Protein AF-A0A1Q7IMG2-F1 (afdb_monomer)

Sequence (197 aa):
MSYRPFAGEWLGGFPGVLLSGLGAYAIQALSLSPVAAIALAAHALVCTGMLVVHHYADAPMDAAAVPPKRTTVVALGFRNAKRYAAGMAGVAVLLDLWLAVAFHHAFFFAAVLTFPTIWLHLRINPTNLESTTRNELRVIQLGIAAGLSTSVLLAPILWPLLPLAALGYFAHLVVVAPPAALARAWRRAPVAQSRNR

Radius of gyration: 19.15 Å; Cα contacts (8 Å, |Δi|>4): 224; chains: 1; bounding box: 45×27×64 Å

pLDDT: mean 88.66, std 13.3, range [43.41, 98.56]

Nearest PDB structures (foldseek):
  7t38-assembly1_A  TM=3.104E-01  e=2.532E+00  Rattus norvegicus
  8eks-assembly1_A  TM=3.317E-01  e=7.091E+00  Rattus norvegicus
  6bqg-assembly1_A  TM=2.385E-01  e=8.551E+00  Homo sapiens
  6oo3-assembly1_C  TM=2.559E-01  e=9.840E+00  Oryctolagus cuniculus

Foldseek 3Di:
DQADEPCCLPVPQQCVQLVVQQVVCCVVVVDGDPLSSLLSSLLSLLRSLLVLLVCLQCLVVQCVDVVRGPYNCVVLPLQVSLQSSLVSLVVSLVSLVCCCVPPNVLSVLLNVLSNVLSVLSNPQDSVDPVSSVVSSVSSVVSSVCSVQSSVCVVPVVSVVVVVVVVVVVVVVCVVPPDPPVVVVVVVPPDPPPPPDD

Mean predicted aligned error: 6.8 Å

Secondary structure (DSSP, 8-state):
-TTSTTHHIIIIIHHHHHHHHHHHHHHHHSS--HHHHHHHHHHHHHHHHHHHHHHHHHHHHHHHSSS----HHHHHHHHHHHHHHHHHHHHHHHHHHHHHHHT-TTHHHHHHHHHHHHHHHHH--TT-HHHHHHHHHHHHHHHHHHHHHHHHHH-GGGTTHHHHHHHHHHHHHHHHSPPHHHHHHHHTS--------

Structure (mmCIF, N/CA/C/O backbone):
data_AF-A0A1Q7IMG2-F1
#
_entry.id   AF-A0A1Q7IMG2-F1
#
loop_
_atom_site.group_PDB
_atom_site.id
_atom_site.type_symbol
_atom_site.label_atom_id
_atom_site.label_alt_id
_atom_site.label_comp_id
_atom_site.label_asym_id
_atom_site.label_entity_id
_atom_site.label_seq_id
_atom_site.pdbx_PDB_ins_code
_atom_site.Cartn_x
_atom_site.Cartn_y
_atom_site.Cartn_z
_atom_site.occupancy
_atom_site.B_iso_or_equiv
_atom_site.auth_seq_id
_atom_site.auth_comp_id
_atom_site.auth_asym_id
_atom_site.auth_atom_id
_atom_site.pdbx_PDB_model_num
ATOM 1 N N . MET A 1 1 ? 15.762 11.967 -4.006 1.00 50.00 1 MET A N 1
ATOM 2 C CA . MET A 1 1 ? 15.716 10.516 -3.694 1.00 50.00 1 MET A CA 1
ATOM 3 C C . MET A 1 1 ? 15.872 9.616 -4.924 1.00 50.00 1 MET A C 1
ATOM 5 O O . MET A 1 1 ? 16.294 8.485 -4.753 1.00 50.00 1 MET A O 1
ATOM 9 N N . SER A 1 2 ? 15.644 10.112 -6.147 1.00 54.75 2 SER A N 1
ATOM 10 C CA . SER A 1 2 ? 15.705 9.370 -7.426 1.00 54.75 2 SER A CA 1
ATOM 11 C C . SER A 1 2 ? 17.026 8.656 -7.767 1.00 54.75 2 SER A C 1
ATOM 13 O O . SER A 1 2 ? 17.078 7.914 -8.740 1.00 54.75 2 SER A O 1
ATOM 15 N N . TYR A 1 3 ? 18.089 8.855 -6.984 1.00 65.94 3 TYR A N 1
ATOM 16 C CA . TYR A 1 3 ? 19.397 8.220 -7.185 1.00 65.94 3 TYR A CA 1
ATOM 17 C C . TYR A 1 3 ? 19.716 7.109 -6.177 1.00 65.94 3 TYR A C 1
ATOM 19 O O . TYR A 1 3 ? 20.734 6.437 -6.325 1.00 65.94 3 TYR A O 1
ATOM 27 N N . ARG A 1 4 ? 18.889 6.925 -5.139 1.00 82.25 4 ARG A N 1
ATOM 28 C CA . ARG A 1 4 ? 19.093 5.896 -4.112 1.00 82.25 4 ARG A CA 1
ATOM 29 C C . ARG A 1 4 ? 17.920 4.914 -4.153 1.00 82.25 4 ARG A C 1
ATOM 31 O O . ARG A 1 4 ? 16.805 5.338 -3.845 1.00 82.25 4 ARG A O 1
ATOM 38 N N . PRO A 1 5 ? 18.147 3.637 -4.506 1.00 83.75 5 PRO A N 1
ATOM 39 C CA . PRO A 1 5 ? 17.075 2.649 -4.515 1.00 83.75 5 PRO A CA 1
ATOM 40 C C . PRO A 1 5 ? 16.522 2.480 -3.096 1.00 83.75 5 PRO A C 1
ATOM 42 O O . PRO A 1 5 ? 17.253 2.689 -2.125 1.00 83.75 5 PRO A O 1
ATOM 45 N N . PHE A 1 6 ? 15.242 2.126 -2.973 1.00 89.31 6 PHE A N 1
ATOM 46 C CA . PHE A 1 6 ? 14.513 1.910 -1.713 1.00 89.31 6 PHE A CA 1
ATOM 47 C C . PHE A 1 6 ? 14.255 3.158 -0.854 1.00 89.31 6 PHE A C 1
ATOM 49 O O . PHE A 1 6 ? 13.322 3.178 -0.055 1.00 89.31 6 PHE A O 1
ATOM 56 N N . ALA A 1 7 ? 15.068 4.210 -0.980 1.00 86.56 7 ALA A N 1
ATOM 57 C CA . ALA A 1 7 ? 14.964 5.390 -0.124 1.00 86.56 7 ALA A CA 1
ATOM 58 C C . ALA A 1 7 ? 13.638 6.138 -0.321 1.00 86.56 7 ALA A C 1
ATOM 60 O O . ALA A 1 7 ? 13.069 6.630 0.648 1.00 86.56 7 ALA A O 1
ATOM 61 N N . GLY A 1 8 ? 13.139 6.212 -1.559 1.00 83.69 8 GLY A N 1
ATOM 62 C CA . GLY A 1 8 ? 11.849 6.841 -1.852 1.00 83.69 8 GLY A CA 1
ATOM 63 C C . GLY A 1 8 ? 10.694 6.116 -1.166 1.00 83.69 8 GLY A C 1
ATOM 64 O O . GLY A 1 8 ? 9.846 6.751 -0.544 1.00 83.69 8 GLY A O 1
ATOM 65 N N . GLU A 1 9 ? 10.705 4.785 -1.216 1.00 89.81 9 GLU A N 1
ATOM 66 C CA . GLU A 1 9 ? 9.697 3.940 -0.588 1.00 89.81 9 GLU A CA 1
ATOM 67 C C . GLU A 1 9 ? 9.759 4.012 0.940 1.00 89.81 9 GLU A C 1
ATOM 69 O O . GLU A 1 9 ? 8.731 4.216 1.573 1.00 89.81 9 GLU A O 1
ATOM 74 N N . TRP A 1 10 ? 10.945 3.895 1.545 1.00 92.75 10 TRP A N 1
ATOM 75 C CA . TRP A 1 10 ? 11.068 3.746 3.003 1.00 92.75 10 TRP A CA 1
ATOM 76 C C . TRP A 1 10 ? 11.249 5.044 3.787 1.00 92.75 10 TRP A C 1
ATOM 78 O O . TRP A 1 10 ? 10.972 5.057 4.981 1.00 92.75 10 TRP A O 1
ATOM 88 N N . LEU A 1 11 ? 11.701 6.130 3.155 1.00 90.12 11 LEU A N 1
ATOM 89 C CA . LEU A 1 11 ? 11.820 7.444 3.806 1.00 90.12 11 LEU A CA 1
ATOM 90 C C . LEU A 1 11 ? 10.713 8.412 3.382 1.00 90.12 11 LEU A C 1
ATOM 92 O O . LEU A 1 11 ? 10.504 9.420 4.049 1.00 90.12 11 LEU A O 1
ATOM 96 N N . GLY A 1 12 ? 10.019 8.117 2.280 1.00 86.19 12 GLY A N 1
ATOM 97 C CA . GLY A 1 12 ? 8.907 8.914 1.768 1.00 86.19 12 GLY A CA 1
ATOM 98 C C . GLY A 1 12 ? 7.582 8.163 1.841 1.00 86.19 12 GLY A C 1
ATOM 99 O O . GLY A 1 12 ? 6.732 8.501 2.657 1.00 86.19 12 GLY A O 1
ATOM 100 N N . GLY A 1 13 ? 7.411 7.144 0.995 1.00 89.25 13 GLY A N 1
ATOM 101 C CA . GLY A 1 13 ? 6.131 6.455 0.786 1.00 89.25 13 GLY A CA 1
ATOM 102 C C . GLY A 1 13 ? 5.545 5.829 2.053 1.00 89.25 13 GLY A C 1
ATOM 103 O O . GLY A 1 13 ? 4.495 6.257 2.529 1.00 89.25 13 GLY A O 1
ATOM 104 N N . PHE A 1 14 ? 6.241 4.847 2.623 1.00 95.44 14 PHE A N 1
ATOM 105 C CA . PHE A 1 14 ? 5.813 4.122 3.816 1.00 95.44 14 PHE A CA 1
ATOM 106 C C . PHE A 1 14 ? 5.588 5.038 5.030 1.00 95.44 14 PHE A C 1
ATOM 108 O O . PHE A 1 14 ? 4.469 5.048 5.548 1.00 95.44 14 PHE A O 1
ATOM 115 N N . PRO A 1 15 ? 6.577 5.838 5.489 1.00 95.88 15 PRO A N 1
ATOM 116 C CA . PRO A 1 15 ? 6.374 6.700 6.648 1.00 95.88 15 PRO A CA 1
ATOM 117 C C . PRO A 1 15 ? 5.338 7.787 6.371 1.00 95.88 15 PRO A C 1
ATOM 119 O O . PRO A 1 15 ? 4.586 8.125 7.275 1.00 95.88 15 PRO A O 1
ATOM 122 N N . GLY A 1 16 ? 5.240 8.296 5.139 1.00 94.44 16 GLY A N 1
ATOM 123 C CA . GLY A 1 16 ? 4.215 9.264 4.759 1.00 94.44 16 GLY A CA 1
ATOM 124 C C . GLY A 1 16 ? 2.810 8.710 4.974 1.00 94.44 16 GLY A C 1
ATOM 125 O O . GLY A 1 16 ? 2.038 9.283 5.736 1.00 94.44 16 GLY A O 1
ATOM 126 N N . VAL A 1 17 ? 2.498 7.554 4.379 1.00 94.94 17 VAL A N 1
ATOM 127 C CA . VAL A 1 17 ? 1.175 6.921 4.523 1.00 94.94 17 VAL A CA 1
ATOM 128 C C . VAL A 1 17 ? 0.899 6.529 5.979 1.00 94.94 17 VAL A C 1
ATOM 130 O O . VAL A 1 17 ? -0.186 6.809 6.493 1.00 94.94 17 VAL A O 1
ATOM 133 N N . LEU A 1 18 ? 1.880 5.933 6.665 1.00 96.69 18 LEU A N 1
ATOM 134 C CA . LEU A 1 18 ? 1.744 5.520 8.064 1.00 96.69 18 LEU A CA 1
ATOM 135 C C . LEU A 1 18 ? 1.465 6.713 8.989 1.00 96.69 18 LEU A C 1
ATOM 137 O O . LEU A 1 18 ? 0.521 6.673 9.777 1.00 96.69 18 LEU A O 1
ATOM 141 N N . LEU A 1 19 ? 2.264 7.779 8.896 1.00 96.12 19 LEU A N 1
ATOM 142 C CA . LEU A 1 19 ? 2.131 8.955 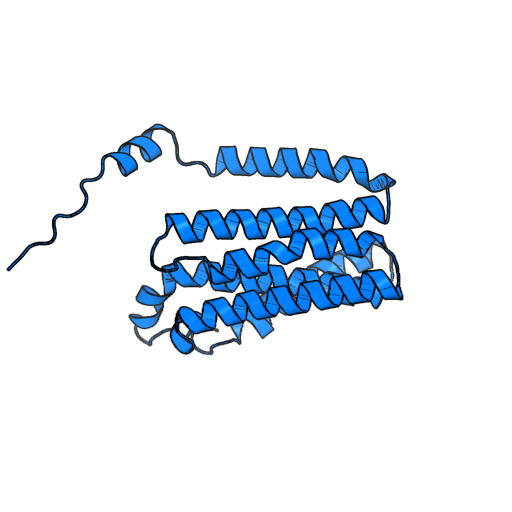9.757 1.00 96.12 19 LEU A CA 1
ATOM 143 C C . LEU A 1 19 ? 0.874 9.763 9.432 1.00 96.12 19 LEU A C 1
ATOM 145 O O . LEU A 1 19 ? 0.238 10.264 10.355 1.00 96.12 19 LEU A O 1
ATOM 149 N N . SER A 1 20 ? 0.467 9.853 8.160 1.00 96.12 20 SER A N 1
ATOM 150 C CA . SER A 1 20 ? -0.815 10.467 7.794 1.00 96.12 20 SER A CA 1
ATOM 151 C C . SER A 1 20 ? -1.995 9.719 8.418 1.00 96.12 20 SER A C 1
ATOM 153 O O . SER A 1 20 ? -2.878 10.349 8.999 1.00 96.12 20 SER A O 1
ATOM 155 N N . GLY A 1 21 ? -1.991 8.384 8.361 1.00 94.62 21 GLY A N 1
ATOM 156 C CA . GLY A 1 21 ? -3.019 7.567 9.004 1.00 94.62 21 GLY A CA 1
ATOM 157 C C . GLY A 1 21 ? -3.007 7.689 10.528 1.00 94.62 21 GLY A C 1
ATOM 158 O O . GLY A 1 21 ? -4.059 7.850 11.143 1.00 94.62 21 GLY A O 1
ATOM 159 N N . LEU A 1 22 ? -1.820 7.667 11.144 1.00 95.81 22 LEU A N 1
ATOM 160 C CA . LEU A 1 22 ? -1.672 7.797 12.594 1.00 95.81 22 LEU A CA 1
ATOM 161 C C . LEU A 1 22 ? -2.099 9.178 13.084 1.00 95.81 22 LEU A C 1
ATOM 163 O O . LEU A 1 22 ? -2.755 9.271 14.115 1.00 95.81 22 LEU A O 1
ATOM 167 N N . GLY A 1 23 ? -1.774 10.238 12.342 1.00 95.19 23 GLY A N 1
ATOM 168 C CA . GLY A 1 23 ? -2.225 11.594 12.640 1.00 95.19 23 GLY A CA 1
ATOM 169 C C . GLY A 1 23 ? -3.747 11.714 12.568 1.00 95.19 23 GLY A C 1
ATOM 170 O O . GLY A 1 23 ? -4.360 12.243 13.493 1.00 95.19 23 GLY A O 1
ATOM 171 N N . ALA A 1 24 ? -4.371 11.158 11.522 1.00 93.88 24 ALA A N 1
ATOM 172 C CA . ALA A 1 24 ? -5.828 11.121 11.404 1.00 93.88 24 ALA A CA 1
ATOM 173 C C . ALA A 1 24 ? -6.476 10.355 12.570 1.00 93.88 24 ALA A C 1
ATOM 175 O O . ALA A 1 24 ? -7.412 10.860 13.192 1.00 93.88 24 ALA A O 1
ATOM 176 N N . TYR A 1 25 ? -5.937 9.181 12.916 1.00 93.50 25 TYR A N 1
ATOM 177 C CA . TYR A 1 25 ? -6.392 8.400 14.065 1.00 93.50 25 TYR A CA 1
ATOM 178 C C . TYR A 1 25 ? -6.229 9.169 15.381 1.00 93.50 25 TYR A C 1
ATOM 180 O O . TYR A 1 25 ? -7.173 9.241 16.158 1.00 93.50 25 TYR A O 1
ATOM 188 N N . ALA A 1 26 ? -5.069 9.785 15.621 1.00 94.00 26 ALA A N 1
ATOM 189 C CA . ALA A 1 26 ? -4.778 10.506 16.858 1.00 94.00 26 ALA A CA 1
ATOM 190 C C . ALA A 1 26 ? -5.718 11.695 17.080 1.00 94.00 26 ALA A C 1
ATOM 192 O O . ALA A 1 26 ? -6.138 11.937 18.206 1.00 94.00 26 ALA A O 1
ATOM 193 N N . ILE A 1 27 ? -6.085 12.412 16.015 1.00 95.06 27 ILE A N 1
ATOM 194 C CA . ILE A 1 27 ? -7.047 13.520 16.095 1.00 95.06 27 ILE A CA 1
ATOM 195 C C . ILE A 1 27 ? -8.454 13.001 16.422 1.00 95.06 27 ILE A C 1
ATOM 197 O O . ILE A 1 27 ? -9.170 13.623 17.201 1.00 95.06 27 ILE A O 1
ATOM 201 N N . GLN A 1 28 ? -8.852 11.862 15.850 1.00 91.00 28 GLN A N 1
ATOM 202 C CA . GLN A 1 28 ? -10.190 11.293 16.044 1.00 91.00 28 GLN A CA 1
ATOM 203 C C . GLN A 1 28 ? -10.350 10.585 17.394 1.00 91.00 28 GLN A C 1
ATOM 205 O O . GLN A 1 28 ? -11.365 10.743 18.064 1.00 91.00 28 GLN A O 1
ATOM 210 N N . ALA A 1 29 ? -9.355 9.793 17.786 1.00 91.62 29 ALA A N 1
ATOM 211 C CA . ALA A 1 29 ? -9.375 8.964 18.986 1.00 91.62 29 ALA A CA 1
ATOM 212 C C . ALA A 1 29 ? -8.755 9.659 20.208 1.00 91.62 29 ALA A C 1
ATOM 214 O O . ALA A 1 29 ? -8.758 9.077 21.294 1.00 91.62 29 ALA A O 1
ATOM 215 N N . LEU A 1 30 ? -8.168 10.852 20.025 1.00 94.44 30 LEU A N 1
ATOM 216 C CA . LEU A 1 30 ? -7.413 11.606 21.038 1.00 94.44 30 LEU A CA 1
ATOM 217 C C . LEU A 1 30 ? -6.362 10.750 21.771 1.00 94.44 30 LEU A C 1
ATOM 219 O O . LEU A 1 30 ? -6.038 10.984 22.933 1.00 94.44 30 LEU A O 1
ATOM 223 N N . SER A 1 31 ? -5.850 9.720 21.094 1.00 93.44 31 SER A N 1
ATOM 224 C CA . SER A 1 31 ? -4.952 8.709 21.647 1.00 93.44 31 SER A CA 1
ATOM 225 C C . SER A 1 31 ? -4.161 8.014 20.539 1.00 93.44 31 SER A C 1
ATOM 227 O O . SER A 1 31 ? -4.489 8.102 19.356 1.00 93.44 31 SER A O 1
ATOM 229 N N . LEU A 1 32 ? -3.098 7.311 20.928 1.00 92.75 32 LEU A N 1
ATOM 230 C CA . LEU A 1 32 ? -2.345 6.428 20.044 1.00 92.75 32 LEU A CA 1
ATOM 231 C C . LEU A 1 32 ? -2.579 4.980 20.462 1.00 92.75 32 LEU A C 1
ATOM 233 O O . LEU A 1 32 ? -2.549 4.655 21.647 1.00 92.75 32 LEU A O 1
ATOM 237 N N . SER A 1 33 ? -2.779 4.110 19.476 1.00 94.56 33 SER A N 1
ATOM 238 C CA . SER A 1 33 ? -2.998 2.683 19.693 1.00 94.56 33 SER A CA 1
ATOM 239 C C . SER A 1 33 ? -1.961 1.865 18.924 1.00 94.56 33 SER A C 1
ATOM 241 O O . SER A 1 33 ? -1.823 2.058 17.712 1.00 94.56 33 SER A O 1
ATOM 243 N N . PRO A 1 34 ? -1.264 0.915 19.577 1.00 94.06 34 PRO A N 1
ATOM 244 C CA . PRO A 1 34 ? -0.384 -0.024 18.885 1.00 94.06 34 PRO A CA 1
ATOM 245 C C . PRO A 1 34 ? -1.116 -0.830 17.805 1.00 94.06 34 PRO A C 1
ATOM 247 O O . PRO A 1 34 ? -0.562 -1.076 16.739 1.00 94.06 34 PRO A O 1
ATOM 250 N N . VAL A 1 35 ? -2.384 -1.181 18.042 1.00 95.25 35 VAL A N 1
ATOM 251 C CA . VAL A 1 35 ? -3.225 -1.896 17.067 1.00 95.25 35 VAL A CA 1
ATOM 252 C C . VAL A 1 35 ? -3.451 -1.039 15.825 1.00 95.25 35 VAL A C 1
ATOM 254 O O . VAL A 1 35 ? -3.256 -1.512 14.707 1.00 95.25 35 VAL A O 1
ATOM 257 N N . ALA A 1 36 ? -3.798 0.237 16.018 1.00 94.00 36 ALA A N 1
ATOM 258 C CA . ALA A 1 36 ? -3.966 1.175 14.912 1.00 94.00 36 ALA A CA 1
ATOM 259 C C . ALA A 1 36 ? -2.652 1.372 14.143 1.00 94.00 36 ALA A C 1
ATOM 261 O O . ALA A 1 36 ? -2.659 1.365 12.917 1.00 94.00 36 ALA A O 1
ATOM 262 N N . ALA A 1 37 ? -1.517 1.476 14.843 1.00 96.81 37 ALA A N 1
ATOM 263 C CA . ALA A 1 37 ? -0.206 1.596 14.212 1.00 96.81 37 ALA A CA 1
ATOM 264 C C . ALA A 1 37 ? 0.135 0.387 13.329 1.00 96.81 37 ALA A C 1
ATOM 266 O O . ALA A 1 37 ? 0.611 0.566 12.211 1.00 96.81 37 ALA A O 1
ATOM 267 N N . ILE A 1 38 ? -0.146 -0.833 13.793 1.00 97.38 38 ILE A N 1
ATOM 268 C CA . ILE A 1 38 ? 0.124 -2.059 13.031 1.00 97.38 38 ILE A CA 1
ATOM 269 C C . ILE A 1 38 ? -0.822 -2.182 11.831 1.00 97.38 38 ILE A C 1
ATOM 271 O O . ILE A 1 38 ? -0.362 -2.477 10.730 1.00 97.38 38 ILE A O 1
ATOM 275 N N . ALA A 1 39 ? -2.113 -1.887 12.006 1.00 96.38 39 ALA A N 1
ATOM 276 C CA . ALA A 1 39 ? -3.084 -1.896 10.909 1.00 96.38 39 ALA A CA 1
ATOM 277 C C . ALA A 1 39 ? -2.722 -0.867 9.822 1.00 96.38 39 ALA A C 1
ATOM 279 O O . ALA A 1 39 ? -2.754 -1.155 8.625 1.00 96.38 39 ALA A O 1
ATOM 280 N N . LEU A 1 40 ? -2.306 0.333 10.232 1.00 96.75 40 LEU A N 1
ATOM 281 C CA . LEU A 1 40 ? -1.847 1.373 9.314 1.00 96.75 40 LEU A CA 1
ATOM 282 C C . LEU A 1 40 ? -0.510 1.023 8.660 1.00 96.75 40 LEU A C 1
ATOM 284 O O . LEU A 1 40 ? -0.305 1.370 7.500 1.00 96.75 40 LEU A O 1
ATOM 288 N N . ALA A 1 41 ? 0.381 0.308 9.350 1.00 97.94 41 ALA A N 1
ATOM 289 C CA . ALA A 1 41 ? 1.611 -0.205 8.754 1.00 97.94 41 ALA A CA 1
ATOM 290 C C . ALA A 1 41 ? 1.309 -1.256 7.675 1.00 97.94 41 ALA A C 1
ATOM 292 O O . ALA A 1 41 ? 1.894 -1.194 6.593 1.00 97.94 41 ALA A O 1
ATOM 293 N N . ALA A 1 42 ? 0.360 -2.167 7.919 1.00 97.62 42 ALA A N 1
ATOM 294 C CA . ALA A 1 42 ? -0.111 -3.119 6.912 1.00 97.62 42 ALA A CA 1
ATOM 295 C C . ALA A 1 42 ? -0.663 -2.388 5.676 1.00 97.62 42 ALA A C 1
ATOM 297 O O . ALA A 1 42 ? -0.238 -2.656 4.551 1.00 97.62 42 ALA A O 1
ATOM 298 N N . HIS A 1 43 ? -1.514 -1.378 5.878 1.00 96.56 43 HIS A N 1
ATOM 299 C CA . HIS A 1 43 ? -2.030 -0.554 4.784 1.00 96.56 43 HIS A CA 1
ATOM 300 C C . HIS A 1 43 ? -0.918 0.211 4.038 1.00 96.56 43 HIS A C 1
ATOM 302 O O . HIS A 1 43 ? -0.870 0.214 2.806 1.00 96.56 43 HIS A O 1
ATOM 308 N N . ALA A 1 44 ? 0.030 0.805 4.766 1.00 97.00 44 ALA A N 1
ATOM 309 C CA . ALA A 1 44 ? 1.160 1.530 4.192 1.00 97.00 44 ALA A CA 1
ATOM 310 C C . ALA A 1 44 ? 2.072 0.627 3.348 1.00 97.00 44 ALA A C 1
ATOM 312 O O . ALA A 1 44 ? 2.580 1.081 2.321 1.00 97.00 44 ALA A O 1
ATOM 313 N N . LEU A 1 45 ? 2.251 -0.647 3.715 1.00 97.75 45 LEU A N 1
ATOM 314 C CA . LEU A 1 45 ? 2.984 -1.625 2.902 1.00 97.75 45 LEU A CA 1
ATOM 315 C C . LEU A 1 45 ? 2.302 -1.873 1.551 1.00 97.75 45 LEU A C 1
ATOM 317 O O . LEU A 1 45 ? 2.985 -1.894 0.526 1.00 97.75 45 LEU A O 1
ATOM 321 N N . VAL A 1 46 ? 0.972 -2.005 1.525 1.00 96.25 46 VAL A N 1
ATOM 322 C CA . VAL A 1 46 ? 0.207 -2.176 0.275 1.00 96.25 46 VAL A CA 1
ATOM 323 C C . VAL A 1 46 ? 0.335 -0.932 -0.606 1.00 96.25 46 VAL A C 1
ATOM 325 O O . VAL A 1 46 ? 0.672 -1.039 -1.786 1.00 96.25 46 VAL A O 1
ATOM 328 N N . CYS A 1 47 ? 0.157 0.260 -0.028 1.00 94.88 47 CYS A N 1
ATOM 329 C CA . CYS A 1 47 ? 0.315 1.529 -0.742 1.00 94.88 47 CYS A CA 1
ATOM 330 C C . CYS A 1 47 ? 1.740 1.712 -1.284 1.00 94.88 47 CYS A C 1
ATOM 332 O O . CYS A 1 47 ? 1.931 2.140 -2.421 1.00 94.88 47 CYS A O 1
ATOM 334 N N . THR A 1 48 ? 2.753 1.324 -0.511 1.00 94.94 48 THR A N 1
ATOM 335 C CA . THR A 1 48 ? 4.157 1.406 -0.931 1.00 94.94 48 THR A CA 1
ATOM 336 C C . THR A 1 48 ? 4.474 0.394 -2.036 1.00 94.94 48 THR A C 1
ATOM 338 O O . THR A 1 48 ? 5.151 0.732 -3.005 1.00 94.94 48 THR A O 1
ATOM 341 N N . GLY A 1 49 ? 3.936 -0.829 -1.965 1.00 93.62 49 GLY A N 1
ATOM 342 C CA . GLY A 1 49 ? 4.021 -1.801 -3.061 1.00 93.62 49 GLY A CA 1
ATOM 343 C C . GLY A 1 49 ? 3.369 -1.306 -4.347 1.00 93.62 49 GLY A C 1
ATOM 344 O O . GLY A 1 49 ? 3.885 -1.550 -5.437 1.00 93.62 49 GLY A O 1
ATOM 345 N N . MET A 1 50 ? 2.288 -0.540 -4.229 1.00 93.25 50 MET A N 1
ATOM 346 C CA . MET A 1 50 ? 1.629 0.111 -5.354 1.00 93.25 50 MET A CA 1
ATOM 347 C C . MET A 1 50 ? 2.489 1.241 -5.965 1.00 93.25 50 MET A C 1
ATOM 349 O O . MET A 1 50 ? 2.584 1.327 -7.190 1.00 93.25 50 MET A O 1
ATOM 353 N N . LEU A 1 51 ? 3.227 2.026 -5.166 1.00 91.06 51 LEU A N 1
ATOM 354 C CA . LEU A 1 51 ? 4.197 3.010 -5.691 1.00 91.06 51 LEU A CA 1
ATOM 355 C C . LEU A 1 51 ? 5.291 2.357 -6.553 1.00 91.06 51 LEU A C 1
ATOM 357 O O . LEU A 1 51 ? 5.691 2.904 -7.579 1.00 91.06 51 LEU A O 1
ATOM 361 N N . VAL A 1 52 ? 5.742 1.151 -6.195 1.00 92.25 52 VAL A N 1
ATOM 362 C CA . VAL A 1 52 ? 6.711 0.402 -7.015 1.00 92.25 52 VAL A CA 1
ATOM 363 C C . VAL A 1 52 ? 6.135 0.068 -8.397 1.00 92.25 52 VAL A C 1
ATOM 365 O O . VAL A 1 52 ? 6.878 0.060 -9.378 1.00 92.25 52 VAL A O 1
ATOM 368 N N . VAL A 1 53 ? 4.825 -0.187 -8.493 1.00 91.12 53 VAL A N 1
ATOM 369 C CA . VAL A 1 53 ? 4.144 -0.472 -9.768 1.00 91.12 53 VAL A CA 1
ATOM 370 C C . VAL A 1 53 ? 4.119 0.755 -10.678 1.00 91.12 53 VAL A C 1
ATOM 372 O O . VAL A 1 53 ? 4.385 0.607 -11.870 1.00 91.12 53 VAL A O 1
ATOM 375 N N . HIS A 1 54 ? 3.895 1.953 -10.128 1.00 87.12 54 HIS A N 1
ATOM 376 C CA . HIS A 1 54 ? 3.966 3.207 -10.894 1.00 87.12 54 HIS A CA 1
ATOM 377 C C . HIS A 1 54 ? 5.324 3.368 -11.587 1.00 87.12 54 HIS A C 1
ATOM 379 O O . HIS A 1 54 ? 5.404 3.730 -12.759 1.00 87.12 54 HIS A O 1
ATOM 385 N N . HIS A 1 55 ? 6.402 3.004 -10.893 1.00 90.62 55 HIS A N 1
ATOM 386 C CA . HIS A 1 55 ? 7.757 3.104 -11.427 1.00 90.62 55 HIS A CA 1
ATOM 387 C C . HIS A 1 55 ? 8.083 2.080 -12.528 1.00 90.62 55 HIS A C 1
ATOM 389 O O . HIS A 1 55 ? 9.160 2.152 -13.118 1.00 90.62 55 HIS A O 1
ATOM 395 N N . TYR A 1 56 ? 7.199 1.122 -12.844 1.00 92.69 56 TYR A N 1
ATOM 396 C CA . TYR A 1 56 ? 7.439 0.179 -13.944 1.00 92.69 56 TYR A CA 1
ATOM 397 C C . TYR A 1 56 ? 7.454 0.862 -15.310 1.00 92.69 56 TYR A C 1
ATOM 399 O O . TYR A 1 56 ? 8.342 0.572 -16.111 1.00 92.69 56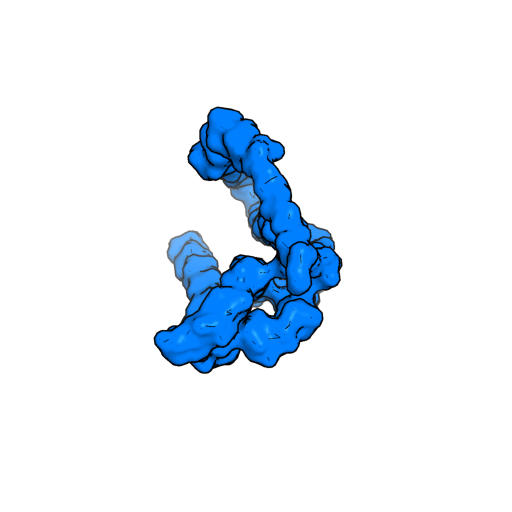 TYR A O 1
ATOM 407 N N . ALA A 1 57 ? 6.501 1.764 -15.559 1.00 88.62 57 ALA A N 1
ATOM 408 C CA . ALA A 1 57 ? 6.400 2.484 -16.827 1.00 88.62 57 ALA A CA 1
ATOM 409 C C . ALA A 1 57 ? 7.574 3.456 -17.029 1.00 88.62 57 ALA A C 1
ATOM 411 O O . ALA A 1 57 ? 8.061 3.616 -18.148 1.00 88.62 57 ALA A O 1
ATOM 412 N N . ASP A 1 58 ? 8.065 4.040 -15.936 1.00 89.62 58 ASP A N 1
ATOM 413 C CA . ASP A 1 58 ? 9.129 5.045 -15.963 1.00 89.62 58 ASP A CA 1
ATOM 414 C C . ASP A 1 58 ? 10.537 4.441 -16.008 1.00 89.62 58 ASP A C 1
ATOM 416 O O . ASP A 1 58 ? 11.483 5.118 -16.408 1.00 89.62 58 ASP A O 1
ATOM 420 N N . ALA A 1 59 ? 10.697 3.160 -15.654 1.00 92.00 59 ALA A N 1
ATOM 421 C CA . ALA A 1 59 ? 12.006 2.525 -15.505 1.00 92.00 59 ALA A CA 1
ATOM 422 C C . ALA A 1 59 ? 12.950 2.681 -16.721 1.00 92.00 59 ALA A C 1
ATOM 424 O O . ALA A 1 59 ? 14.131 2.959 -16.499 1.00 92.00 59 ALA A O 1
ATOM 425 N N . PRO A 1 60 ? 12.502 2.555 -17.991 1.00 90.94 60 PRO A N 1
ATOM 426 C CA . PRO A 1 60 ? 13.380 2.784 -19.141 1.00 90.94 60 PRO A CA 1
ATOM 427 C C . PRO A 1 60 ? 13.866 4.237 -19.242 1.00 90.94 60 PRO A C 1
ATOM 429 O O . PRO A 1 60 ? 15.034 4.474 -19.543 1.00 90.94 60 PRO A O 1
ATOM 432 N N . MET A 1 61 ? 12.988 5.207 -18.964 1.00 89.81 61 MET A N 1
ATOM 433 C CA . MET A 1 61 ? 13.325 6.635 -18.996 1.00 89.81 61 MET A CA 1
ATOM 434 C C . MET A 1 61 ? 14.244 7.012 -17.832 1.00 89.81 61 MET A C 1
ATOM 436 O O . MET A 1 61 ? 15.203 7.758 -18.013 1.00 89.81 61 MET A O 1
ATOM 440 N N . ASP A 1 62 ? 13.990 6.457 -16.648 1.00 91.25 62 ASP A N 1
ATOM 441 C CA . ASP A 1 62 ? 14.816 6.660 -15.461 1.00 91.25 62 ASP A CA 1
ATOM 442 C C . ASP A 1 62 ? 16.235 6.108 -15.648 1.00 91.25 62 ASP A C 1
ATOM 444 O O . ASP A 1 62 ? 17.210 6.768 -15.276 1.00 91.25 62 ASP A O 1
ATOM 448 N N . ALA A 1 63 ? 16.365 4.938 -16.283 1.00 91.00 63 ALA A N 1
ATOM 449 C CA . ALA A 1 63 ? 17.657 4.344 -16.617 1.00 91.00 63 ALA A CA 1
ATOM 450 C C . ALA A 1 63 ? 18.430 5.142 -17.684 1.00 91.00 63 ALA A C 1
ATOM 452 O O . ALA A 1 63 ? 19.659 5.163 -17.649 1.00 91.00 63 ALA A O 1
ATOM 453 N N . ALA A 1 64 ? 17.724 5.800 -18.610 1.00 92.62 64 ALA A N 1
ATOM 454 C CA . ALA A 1 64 ? 18.313 6.604 -19.683 1.00 92.62 64 ALA A CA 1
ATOM 455 C C . ALA A 1 64 ? 18.609 8.067 -19.289 1.00 92.62 64 ALA A C 1
ATOM 457 O O . ALA A 1 64 ? 19.222 8.797 -20.069 1.00 92.62 64 ALA A O 1
ATOM 458 N N . ALA A 1 65 ? 18.174 8.519 -18.108 1.00 90.94 65 ALA A N 1
ATOM 459 C CA . ALA A 1 65 ? 18.405 9.883 -17.637 1.00 90.94 65 ALA A CA 1
ATOM 460 C C . ALA A 1 65 ? 19.904 10.185 -17.420 1.00 90.94 65 ALA A C 1
ATOM 462 O O . ALA A 1 65 ? 20.705 9.280 -17.184 1.00 90.94 65 ALA A O 1
ATOM 463 N N . VAL A 1 66 ? 20.290 11.469 -17.451 1.00 89.50 66 VAL A N 1
ATOM 464 C CA . VAL A 1 66 ? 21.668 11.915 -17.173 1.00 89.50 66 VAL A CA 1
ATOM 465 C C . VAL A 1 66 ? 21.670 12.954 -16.036 1.00 89.50 66 VAL A C 1
ATOM 467 O O . VAL A 1 66 ? 21.183 14.065 -16.245 1.00 89.50 66 VAL A O 1
ATOM 470 N N . PRO A 1 67 ? 22.217 12.627 -14.845 1.00 86.62 67 PRO A N 1
ATOM 471 C CA . PRO A 1 67 ? 22.709 11.301 -14.462 1.00 86.62 67 PRO A CA 1
ATOM 472 C C . PRO A 1 67 ? 21.570 10.257 -14.327 1.00 86.62 67 PRO A C 1
ATOM 474 O O . PRO A 1 67 ? 20.423 10.642 -14.085 1.00 86.62 67 PRO A O 1
ATOM 477 N N . PRO A 1 68 ? 21.858 8.941 -14.450 1.00 86.06 68 PRO A N 1
ATOM 478 C CA . PRO A 1 68 ? 20.829 7.897 -14.383 1.00 86.06 68 PRO A CA 1
ATOM 479 C C . PRO A 1 68 ? 20.131 7.834 -13.028 1.00 86.06 68 PRO A C 1
ATOM 481 O O . PRO A 1 68 ? 20.784 7.756 -11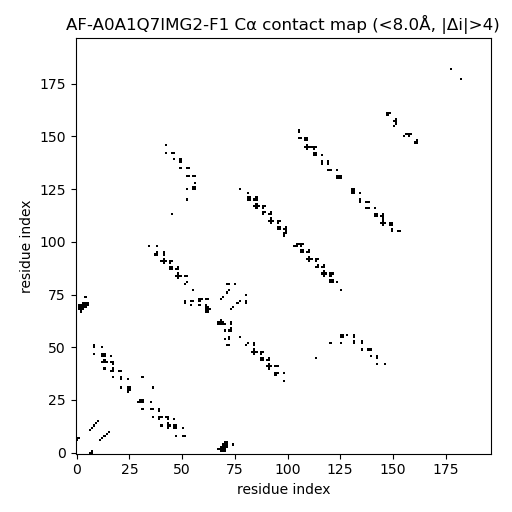.981 1.00 86.06 68 PRO A O 1
ATOM 484 N N . LYS A 1 69 ? 18.796 7.796 -13.035 1.00 87.75 69 LYS A N 1
ATOM 485 C CA . LYS A 1 69 ? 17.991 7.636 -11.822 1.00 87.75 69 LYS A CA 1
ATOM 486 C C . LYS A 1 69 ? 17.961 6.159 -11.430 1.00 87.75 69 LYS A C 1
ATOM 488 O O . LYS A 1 69 ? 17.356 5.325 -12.099 1.00 87.75 69 LYS A O 1
ATOM 493 N N . ARG A 1 70 ? 18.608 5.812 -10.317 1.00 87.88 70 ARG A N 1
ATOM 494 C CA . ARG A 1 70 ? 18.600 4.450 -9.757 1.00 87.88 70 ARG A CA 1
ATOM 495 C C . ARG A 1 70 ? 17.391 4.237 -8.849 1.00 87.88 70 ARG A C 1
ATOM 497 O O . ARG A 1 70 ? 17.536 4.102 -7.634 1.00 87.88 70 ARG A O 1
ATOM 504 N N . THR A 1 71 ? 16.201 4.217 -9.440 1.00 90.81 71 THR A N 1
ATOM 505 C CA . THR A 1 71 ? 14.981 3.807 -8.732 1.00 90.81 71 THR A CA 1
ATOM 506 C C . THR A 1 71 ? 15.033 2.321 -8.377 1.00 90.81 71 THR A C 1
ATOM 508 O O . THR A 1 71 ? 15.832 1.557 -8.925 1.00 90.81 71 THR A O 1
ATOM 511 N N . THR A 1 72 ? 14.175 1.882 -7.456 1.00 91.88 72 THR A N 1
ATOM 512 C CA . THR A 1 72 ? 14.100 0.476 -7.026 1.00 91.88 72 THR A CA 1
ATOM 513 C C . THR A 1 72 ? 13.871 -0.479 -8.193 1.00 91.88 72 THR A C 1
ATOM 515 O O . THR A 1 72 ? 14.491 -1.538 -8.254 1.00 91.88 72 THR A O 1
ATOM 518 N N . VAL A 1 73 ? 13.036 -0.089 -9.160 1.00 93.12 73 VAL A N 1
ATOM 519 C CA . VAL A 1 73 ? 12.752 -0.900 -10.352 1.00 93.12 73 VAL A CA 1
ATOM 520 C C . VAL A 1 73 ? 13.983 -1.017 -11.249 1.00 93.12 73 VAL A C 1
ATOM 522 O O . VAL A 1 73 ? 14.298 -2.121 -11.692 1.00 93.12 73 VAL A O 1
ATOM 525 N N . VAL A 1 74 ? 14.709 0.084 -11.468 1.00 92.75 74 VAL A N 1
ATOM 526 C CA . VAL A 1 74 ? 15.959 0.091 -12.247 1.00 92.75 74 VAL A CA 1
ATOM 527 C C . VAL A 1 74 ? 17.043 -0.738 -11.552 1.00 92.75 74 VAL A C 1
ATOM 529 O O . VAL A 1 74 ? 17.746 -1.503 -12.205 1.00 92.75 74 VAL A O 1
ATOM 532 N N . ALA A 1 75 ? 17.160 -0.635 -10.226 1.00 93.06 75 ALA A N 1
ATOM 533 C CA . ALA A 1 75 ? 18.175 -1.347 -9.453 1.00 93.06 75 ALA A CA 1
ATOM 534 C C . ALA A 1 75 ? 17.912 -2.859 -9.339 1.00 93.06 75 ALA A C 1
ATOM 536 O O . ALA A 1 75 ? 18.847 -3.652 -9.414 1.00 93.06 75 ALA A O 1
ATOM 537 N N . LEU A 1 76 ? 16.654 -3.270 -9.147 1.00 94.12 76 LEU A N 1
ATOM 538 C CA . LEU A 1 76 ? 16.279 -4.679 -8.977 1.00 94.12 76 LEU A CA 1
ATOM 539 C C . LEU A 1 76 ? 15.988 -5.401 -10.298 1.00 94.12 76 LEU A C 1
ATOM 541 O O . LEU A 1 76 ? 16.044 -6.635 -10.359 1.00 94.12 76 LEU A O 1
ATOM 545 N N . GLY A 1 77 ? 15.612 -4.649 -11.330 1.00 94.88 77 GLY A N 1
ATOM 546 C CA . GLY A 1 77 ? 14.973 -5.171 -12.526 1.00 94.88 77 GLY A CA 1
ATOM 547 C C . GLY A 1 77 ? 13.533 -5.626 -12.267 1.00 94.88 77 GLY A C 1
ATOM 548 O O . GLY A 1 77 ? 13.120 -5.944 -11.148 1.00 94.88 77 GLY A O 1
ATOM 549 N N . PHE A 1 78 ? 12.750 -5.716 -13.340 1.00 95.44 78 PHE A N 1
ATOM 550 C CA . PHE A 1 78 ? 11.314 -5.996 -13.279 1.00 95.44 78 PHE A CA 1
ATOM 551 C C . PHE A 1 78 ? 10.934 -7.252 -12.485 1.00 95.44 78 PHE A C 1
ATOM 553 O O . PHE A 1 78 ? 9.996 -7.227 -11.689 1.00 95.44 78 PHE A O 1
ATOM 560 N N . ARG A 1 79 ? 11.659 -8.363 -12.671 1.00 95.50 79 ARG A N 1
ATOM 561 C CA . ARG A 1 79 ? 11.338 -9.635 -12.002 1.00 95.50 79 ARG A CA 1
ATOM 562 C C . ARG A 1 79 ? 11.413 -9.512 -10.480 1.00 95.50 79 ARG A C 1
ATOM 564 O O . ARG A 1 79 ? 10.517 -9.995 -9.787 1.00 95.50 79 ARG A O 1
ATOM 571 N N . ASN A 1 80 ? 12.469 -8.887 -9.969 1.00 96.50 80 ASN A N 1
ATOM 572 C CA . ASN A 1 80 ? 12.675 -8.748 -8.532 1.00 96.50 80 ASN A CA 1
ATOM 573 C C . ASN A 1 80 ? 11.850 -7.596 -7.960 1.00 96.50 80 ASN A C 1
ATOM 575 O O . ASN A 1 80 ? 11.320 -7.747 -6.868 1.00 96.50 80 ASN A O 1
ATOM 579 N N . ALA A 1 81 ? 11.632 -6.512 -8.710 1.00 95.62 81 ALA A N 1
ATOM 580 C CA . ALA A 1 81 ? 10.744 -5.428 -8.294 1.00 95.62 81 ALA A CA 1
ATOM 581 C C . ALA A 1 81 ? 9.292 -5.905 -8.090 1.00 95.62 81 ALA A C 1
ATOM 583 O O . ALA A 1 81 ? 8.637 -5.513 -7.127 1.00 95.62 81 ALA A O 1
ATOM 584 N N . LYS A 1 82 ? 8.800 -6.819 -8.939 1.00 97.00 82 LYS A N 1
ATOM 585 C CA . LYS A 1 82 ? 7.492 -7.474 -8.752 1.00 97.00 82 LYS A CA 1
ATOM 586 C C . LYS A 1 82 ? 7.432 -8.327 -7.491 1.00 97.00 82 LYS A C 1
ATOM 588 O O . LYS A 1 82 ? 6.454 -8.271 -6.754 1.00 97.00 82 LYS A O 1
ATOM 593 N N . ARG A 1 83 ? 8.478 -9.119 -7.237 1.00 97.75 83 ARG A N 1
ATOM 594 C CA . ARG A 1 83 ? 8.588 -9.932 -6.015 1.00 97.75 83 ARG A CA 1
ATOM 595 C C . ARG A 1 83 ? 8.694 -9.066 -4.767 1.00 97.75 83 ARG A C 1
ATOM 597 O O . ARG A 1 83 ? 8.127 -9.424 -3.749 1.00 97.75 83 ARG A O 1
ATOM 604 N N . TYR A 1 84 ? 9.384 -7.937 -4.862 1.00 97.12 84 TYR A N 1
ATOM 605 C CA . TYR A 1 84 ? 9.523 -6.966 -3.788 1.00 97.12 84 TYR A CA 1
ATOM 606 C C . TYR A 1 84 ? 8.172 -6.331 -3.426 1.00 97.12 84 TYR A C 1
ATOM 608 O O . TYR A 1 84 ? 7.776 -6.371 -2.264 1.00 97.12 84 TYR A O 1
ATOM 616 N N . ALA A 1 85 ? 7.411 -5.860 -4.422 1.00 96.88 85 ALA A N 1
ATOM 617 C CA . ALA A 1 85 ? 6.052 -5.359 -4.209 1.00 96.88 85 ALA A CA 1
ATOM 618 C C . ALA A 1 85 ? 5.115 -6.440 -3.637 1.00 96.88 85 ALA A C 1
ATOM 620 O O . ALA A 1 85 ? 4.420 -6.208 -2.650 1.00 96.88 85 ALA A O 1
ATOM 621 N N . ALA A 1 86 ? 5.165 -7.656 -4.192 1.00 97.88 86 ALA A N 1
ATOM 622 C CA . ALA A 1 86 ? 4.412 -8.800 -3.681 1.00 97.88 86 ALA A CA 1
ATOM 623 C C . ALA A 1 86 ? 4.824 -9.196 -2.250 1.00 97.88 86 ALA A C 1
ATOM 625 O O . ALA A 1 86 ? 3.981 -9.625 -1.471 1.00 97.88 86 ALA A O 1
ATOM 626 N N . GLY A 1 87 ? 6.101 -9.040 -1.896 1.00 98.06 87 GLY A N 1
ATO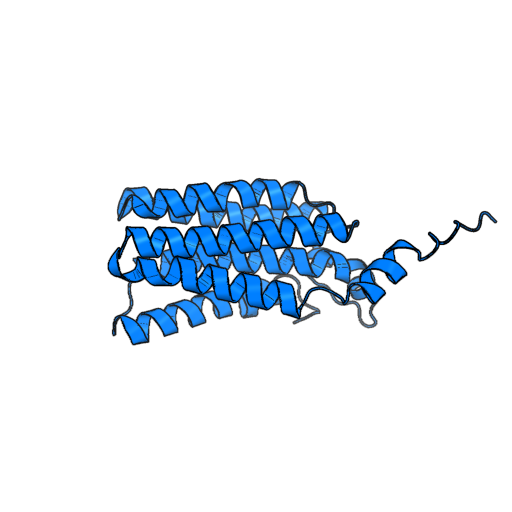M 627 C CA . GLY A 1 87 ? 6.623 -9.291 -0.556 1.00 98.06 87 GLY A CA 1
ATOM 628 C C . GLY A 1 87 ? 6.056 -8.315 0.469 1.00 98.06 87 GLY A C 1
ATOM 629 O O . GLY A 1 87 ? 5.608 -8.753 1.522 1.00 98.06 87 GLY A O 1
ATOM 630 N N . MET A 1 88 ? 5.985 -7.020 0.142 1.00 98.12 88 MET A N 1
ATOM 631 C CA . MET A 1 88 ? 5.328 -6.026 1.003 1.00 98.12 88 MET A CA 1
ATOM 632 C C . MET A 1 88 ? 3.841 -6.340 1.200 1.00 98.12 88 MET A C 1
ATOM 634 O O . MET A 1 88 ? 3.369 -6.340 2.334 1.00 98.12 88 MET A O 1
ATOM 638 N N . ALA A 1 89 ? 3.124 -6.696 0.128 1.00 98.00 89 ALA A N 1
ATOM 639 C CA . ALA A 1 89 ? 1.740 -7.162 0.229 1.00 98.00 89 ALA A CA 1
ATOM 640 C C . ALA A 1 89 ? 1.613 -8.440 1.082 1.00 98.00 89 ALA A C 1
ATOM 642 O O . ALA A 1 89 ? 0.691 -8.565 1.880 1.00 98.00 89 ALA A O 1
ATOM 643 N N . GLY A 1 90 ? 2.565 -9.370 0.969 1.00 98.50 90 GLY A N 1
ATOM 644 C CA . GLY A 1 90 ? 2.630 -10.570 1.803 1.00 98.50 90 GLY A CA 1
ATOM 645 C C . GLY A 1 90 ? 2.802 -10.251 3.286 1.00 98.50 90 GLY A C 1
ATOM 646 O O . GLY A 1 9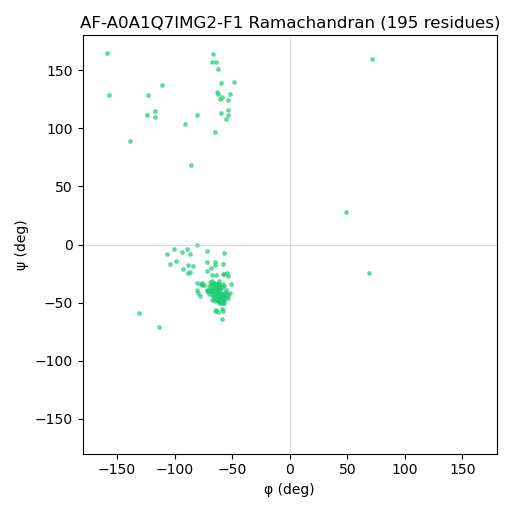0 ? 2.075 -10.792 4.113 1.00 98.50 90 GLY A O 1
ATOM 647 N N . VAL A 1 91 ? 3.710 -9.333 3.627 1.00 98.50 91 VAL A N 1
ATOM 648 C CA . VAL A 1 91 ? 3.888 -8.872 5.012 1.00 98.50 91 VAL A CA 1
ATOM 649 C C . VAL A 1 91 ? 2.619 -8.185 5.520 1.00 98.50 91 VAL A C 1
ATOM 651 O O . VAL A 1 91 ? 2.211 -8.460 6.642 1.00 98.50 91 VAL A O 1
ATOM 654 N N . ALA A 1 92 ? 1.950 -7.368 4.699 1.00 98.31 92 ALA A N 1
ATOM 655 C CA . ALA A 1 92 ? 0.674 -6.753 5.067 1.00 98.31 92 ALA A CA 1
ATOM 656 C C . ALA A 1 92 ? -0.394 -7.802 5.423 1.00 98.31 92 ALA A C 1
ATOM 658 O O . ALA A 1 92 ? -0.994 -7.716 6.488 1.00 98.31 92 ALA A O 1
ATOM 659 N N . VAL A 1 93 ? -0.553 -8.848 4.601 1.00 98.56 93 VAL A N 1
ATOM 660 C CA . VAL A 1 93 ? -1.473 -9.963 4.894 1.00 98.56 93 VAL A CA 1
ATOM 661 C C . VAL A 1 93 ? -1.123 -10.648 6.212 1.00 98.56 93 VAL A C 1
ATOM 663 O O . VAL A 1 93 ? -2.017 -10.965 6.990 1.00 98.56 93 VAL A O 1
ATOM 666 N N . LEU A 1 94 ? 0.162 -10.883 6.488 1.00 98.56 94 LEU A N 1
ATOM 667 C CA . LEU A 1 94 ? 0.584 -11.505 7.745 1.00 98.56 94 LEU A CA 1
ATOM 668 C C . LEU A 1 94 ? 0.269 -10.623 8.960 1.00 98.56 94 LEU A C 1
ATOM 670 O O . LEU A 1 94 ? -0.153 -11.149 9.987 1.00 98.56 94 LEU A O 1
ATOM 674 N N . LEU A 1 95 ? 0.437 -9.304 8.841 1.00 98.31 95 LEU A N 1
ATOM 675 C CA . LEU A 1 95 ? 0.059 -8.356 9.890 1.00 98.31 95 LEU A CA 1
ATOM 676 C C . LEU A 1 95 ? -1.458 -8.340 10.111 1.00 98.31 95 LEU A C 1
ATOM 678 O O . LEU A 1 95 ? -1.895 -8.422 11.256 1.00 98.31 95 LEU A O 1
ATOM 682 N N . ASP A 1 96 ? -2.255 -8.312 9.040 1.00 98.00 96 ASP A N 1
ATOM 683 C CA . ASP A 1 96 ? -3.720 -8.362 9.123 1.00 98.00 96 ASP A CA 1
ATOM 684 C C . ASP A 1 96 ? -4.205 -9.675 9.761 1.00 98.00 96 ASP A C 1
ATOM 686 O O . ASP A 1 96 ? -5.071 -9.666 10.634 1.00 98.00 96 ASP A O 1
ATOM 690 N N . LEU A 1 97 ? -3.615 -10.817 9.388 1.00 98.25 97 LEU A N 1
ATOM 691 C CA . LEU A 1 97 ? -3.929 -12.115 9.996 1.00 98.25 97 LEU A CA 1
ATOM 692 C C . LEU A 1 97 ? -3.534 -12.170 11.472 1.00 98.25 97 LEU A C 1
ATOM 694 O O . LEU A 1 97 ? -4.291 -12.688 12.292 1.00 98.25 97 LEU A O 1
ATOM 698 N N . TRP A 1 98 ? -2.370 -11.624 11.826 1.00 98.25 98 TRP A N 1
ATOM 699 C CA . TRP A 1 98 ? -1.954 -11.534 13.220 1.00 98.25 98 TRP A CA 1
ATOM 700 C C . TRP A 1 98 ? -2.928 -10.671 14.030 1.00 98.25 98 TRP A C 1
ATOM 702 O O . TRP A 1 98 ? -3.366 -11.095 15.099 1.00 98.25 98 TRP A O 1
ATOM 712 N N . LEU A 1 99 ? -3.354 -9.522 13.493 1.00 97.88 99 LEU A N 1
ATOM 713 C CA . LEU A 1 99 ? -4.378 -8.678 14.111 1.00 97.88 99 LEU A CA 1
ATOM 714 C C . LEU A 1 99 ? -5.731 -9.391 14.240 1.00 97.88 99 LEU A C 1
ATOM 716 O O . LEU A 1 99 ? -6.425 -9.228 15.247 1.00 97.88 99 LEU A O 1
ATOM 720 N N . ALA A 1 100 ? -6.090 -10.208 13.248 1.00 97.50 100 ALA A N 1
ATOM 721 C CA . ALA A 1 100 ? -7.329 -10.974 13.247 1.00 97.50 100 ALA A CA 1
ATOM 722 C C . ALA A 1 100 ? -7.382 -11.998 14.384 1.00 97.50 100 ALA A C 1
ATOM 724 O O . ALA A 1 100 ? -8.420 -12.147 15.026 1.00 97.50 100 ALA A O 1
ATOM 725 N N . VAL A 1 101 ? -6.260 -12.678 14.636 1.00 97.56 101 VAL A N 1
ATOM 726 C CA . VAL A 1 101 ? -6.138 -13.700 15.684 1.00 97.56 101 VAL A CA 1
ATOM 727 C C . VAL A 1 101 ? -5.948 -13.073 17.065 1.00 97.56 101 VAL A C 1
ATOM 729 O O . VAL A 1 101 ? -6.538 -13.545 18.032 1.00 97.56 101 VAL A O 1
ATOM 732 N N . ALA A 1 102 ? -5.129 -12.025 17.173 1.00 97.38 102 ALA A N 1
ATOM 733 C CA . ALA A 1 102 ? -4.731 -11.462 18.461 1.00 97.38 102 ALA A CA 1
ATOM 734 C C . ALA A 1 102 ? -5.704 -10.409 19.019 1.00 97.38 102 ALA A C 1
ATOM 736 O O . ALA A 1 102 ? -5.709 -10.192 20.229 1.00 97.38 102 ALA A O 1
ATOM 737 N N . PHE A 1 103 ? -6.510 -9.751 18.173 1.00 95.25 103 PHE A N 1
ATOM 738 C CA . PHE A 1 103 ? -7.356 -8.627 18.602 1.00 95.25 103 PHE A CA 1
ATOM 739 C C . PHE A 1 103 ? -8.810 -8.743 18.153 1.00 95.25 103 PHE A C 1
ATOM 741 O O . PHE A 1 103 ? -9.704 -8.700 18.995 1.00 95.25 103 PHE A O 1
ATOM 748 N N . HIS A 1 104 ? -9.081 -8.835 16.846 1.00 96.19 104 HIS A N 1
ATOM 749 C CA . HIS A 1 104 ? -10.462 -8.819 16.356 1.00 96.19 104 HIS A CA 1
ATOM 750 C C . HIS A 1 104 ? -10.617 -9.469 14.979 1.00 96.19 104 HIS A C 1
ATOM 752 O O . HIS A 1 104 ? -9.989 -9.051 14.010 1.00 96.19 104 HIS A O 1
ATOM 758 N N . HIS A 1 105 ? -11.558 -10.405 14.837 1.00 95.75 105 HIS A N 1
ATOM 759 C CA . HIS A 1 105 ? -11.778 -11.163 13.596 1.00 95.75 105 HIS A CA 1
ATOM 760 C C . HIS A 1 105 ? -12.096 -10.317 12.345 1.00 95.75 105 HIS A C 1
ATOM 762 O O . HIS A 1 105 ? -11.947 -10.799 11.226 1.00 95.75 105 HIS A O 1
ATOM 768 N N . ALA A 1 106 ? -12.477 -9.044 12.502 1.00 95.69 106 ALA A N 1
ATOM 769 C CA . ALA A 1 106 ? -12.724 -8.128 11.386 1.00 95.69 106 ALA A CA 1
ATOM 770 C C . ALA A 1 106 ? -11.488 -7.967 10.487 1.00 95.69 106 AL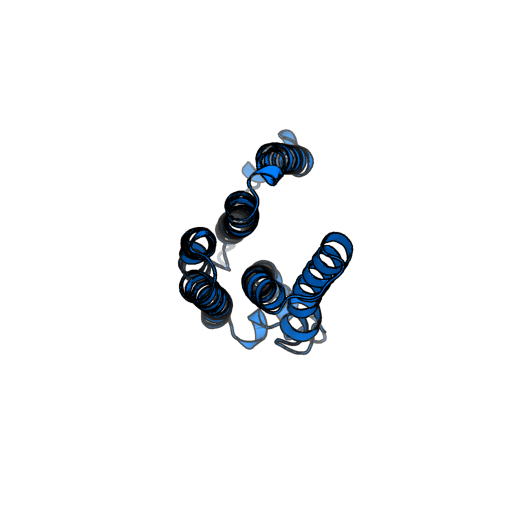A A C 1
ATOM 772 O O . ALA A 1 106 ? -11.634 -7.866 9.271 1.00 95.69 106 ALA A O 1
ATOM 773 N N . PHE A 1 107 ? -10.278 -8.019 11.055 1.00 97.00 107 PHE A N 1
ATOM 774 C CA . PHE A 1 107 ? -9.034 -7.940 10.282 1.00 97.00 107 PHE A CA 1
ATOM 775 C C . PHE A 1 107 ? -8.835 -9.136 9.336 1.00 97.00 107 PHE A C 1
ATOM 777 O O . PHE A 1 107 ? -8.065 -9.044 8.383 1.00 97.00 107 PHE A O 1
ATOM 784 N N . PHE A 1 108 ? -9.581 -10.233 9.512 1.00 96.69 108 PHE A N 1
ATOM 785 C CA . PHE A 1 108 ? -9.589 -11.325 8.540 1.00 96.69 108 PHE A CA 1
ATOM 786 C C . PHE A 1 108 ? -10.108 -10.859 7.172 1.00 96.69 108 PHE A C 1
ATOM 788 O O . PHE A 1 108 ? -9.602 -11.292 6.140 1.00 96.69 108 PHE A O 1
ATOM 795 N N . PHE A 1 109 ? -11.065 -9.925 7.142 1.00 94.94 109 PHE A N 1
ATOM 796 C CA . PHE A 1 109 ? -11.555 -9.346 5.891 1.00 94.94 109 PHE A CA 1
ATOM 797 C C . PHE A 1 109 ? -10.488 -8.490 5.203 1.00 94.94 109 PHE A C 1
ATOM 799 O O . PHE A 1 109 ? -10.339 -8.598 3.985 1.00 94.94 109 PHE A O 1
ATOM 806 N N . ALA A 1 110 ? -9.705 -7.709 5.962 1.00 96.44 110 ALA A N 1
ATOM 807 C CA . ALA A 1 110 ? -8.537 -7.011 5.422 1.00 96.44 110 ALA A CA 1
ATOM 808 C C . ALA A 1 110 ? -7.558 -8.005 4.784 1.00 96.44 110 ALA A C 1
ATOM 810 O O . ALA A 1 110 ? -7.222 -7.858 3.612 1.00 96.44 110 ALA A O 1
ATOM 811 N N . ALA A 1 111 ? -7.193 -9.076 5.496 1.00 97.50 111 ALA A N 1
ATOM 812 C CA . ALA A 1 111 ? -6.285 -10.096 4.978 1.00 97.50 111 ALA A CA 1
ATOM 813 C C . ALA A 1 111 ? -6.804 -10.748 3.683 1.00 97.50 111 ALA A C 1
ATOM 815 O O . ALA A 1 111 ? -6.056 -10.883 2.713 1.00 97.50 111 ALA A O 1
ATOM 816 N N . VAL A 1 112 ? -8.089 -11.121 3.638 1.00 97.81 112 VAL A N 1
ATOM 817 C CA . VAL A 1 112 ? -8.723 -11.745 2.463 1.00 97.81 112 VAL A CA 1
ATOM 818 C C . VAL A 1 112 ? -8.731 -10.807 1.258 1.00 97.81 112 VAL A C 1
ATOM 820 O O . VAL A 1 112 ? -8.462 -11.254 0.144 1.00 97.81 112 VAL A O 1
ATOM 823 N N . LEU A 1 113 ? -9.014 -9.519 1.454 1.00 97.50 113 LEU A N 1
ATOM 824 C CA . LEU A 1 113 ? -9.035 -8.535 0.369 1.00 97.50 113 LEU A CA 1
ATOM 825 C C . LEU A 1 113 ? -7.626 -8.122 -0.072 1.00 97.50 113 LEU A C 1
ATOM 827 O O . LEU A 1 113 ? -7.393 -7.903 -1.262 1.00 97.50 113 LEU A O 1
ATOM 831 N N . THR A 1 114 ? -6.664 -8.083 0.849 1.00 97.81 114 THR A N 1
ATOM 832 C CA . THR A 1 114 ? -5.263 -7.783 0.543 1.00 97.81 114 THR A CA 1
ATOM 833 C C . THR A 1 114 ? -4.570 -8.961 -0.150 1.00 97.81 114 THR A C 1
ATOM 835 O O . THR A 1 114 ? -3.757 -8.747 -1.046 1.00 97.81 114 THR A O 1
ATOM 838 N N . PHE A 1 115 ? -4.899 -10.215 0.172 1.00 98.25 115 PHE A N 1
ATOM 839 C CA . PHE A 1 115 ? -4.208 -11.400 -0.356 1.00 98.25 115 PHE A CA 1
ATOM 840 C C . PHE A 1 115 ? -4.103 -11.479 -1.897 1.00 98.25 115 PHE A C 1
ATOM 842 O O . PHE A 1 115 ? -2.997 -11.699 -2.404 1.00 98.25 115 PHE A O 1
ATOM 849 N N . PRO A 1 116 ? -5.170 -11.233 -2.686 1.00 97.94 116 PRO A N 1
ATOM 850 C CA . PRO A 1 116 ? -5.086 -11.229 -4.146 1.00 97.94 116 PRO A CA 1
ATOM 851 C C . PRO A 1 116 ? -4.065 -10.234 -4.715 1.00 97.94 116 PRO A C 1
ATOM 853 O O . PRO A 1 116 ? -3.541 -10.465 -5.808 1.00 97.94 116 PRO A O 1
ATOM 856 N N . THR A 1 117 ? -3.734 -9.155 -3.994 1.00 97.31 117 THR A N 1
ATOM 857 C CA . THR A 1 117 ? -2.755 -8.150 -4.449 1.00 97.31 117 THR A CA 1
ATOM 858 C C . THR A 1 117 ? -1.360 -8.742 -4.652 1.00 97.31 117 THR A C 1
ATOM 860 O O . THR A 1 117 ? -0.668 -8.359 -5.595 1.00 97.31 117 THR A O 1
ATOM 863 N N . ILE A 1 118 ? -0.984 -9.762 -3.870 1.00 98.00 118 ILE A N 1
ATOM 864 C CA . ILE A 1 118 ? 0.271 -10.509 -4.034 1.00 98.00 118 ILE A CA 1
ATOM 865 C C . ILE A 1 118 ? 0.327 -11.117 -5.438 1.00 98.00 118 ILE A C 1
ATOM 867 O O . ILE A 1 118 ? 1.297 -10.938 -6.179 1.00 98.00 118 ILE A O 1
ATOM 871 N N . TRP A 1 119 ? -0.740 -11.813 -5.836 1.00 97.25 119 TRP A N 1
ATOM 872 C CA . TRP A 1 119 ? -0.828 -12.439 -7.152 1.00 97.25 119 TRP A CA 1
ATOM 873 C C . TRP A 1 119 ? -0.861 -11.400 -8.275 1.00 97.25 119 TRP A C 1
ATOM 875 O O . TRP A 1 119 ? -0.181 -11.582 -9.289 1.00 97.25 119 TRP A O 1
ATOM 885 N N . LEU A 1 120 ? -1.586 -10.291 -8.085 1.00 96.50 120 LEU A N 1
ATOM 886 C CA . LEU A 1 120 ? -1.625 -9.189 -9.049 1.00 96.50 120 LEU A CA 1
ATOM 887 C C . LEU A 1 120 ? -0.218 -8.625 -9.289 1.00 96.50 120 LEU A C 1
ATOM 889 O O . LEU A 1 120 ? 0.219 -8.578 -10.440 1.00 96.50 120 LEU A O 1
ATOM 893 N N . HIS A 1 121 ? 0.543 -8.316 -8.232 1.00 96.69 121 HIS A N 1
ATOM 894 C CA . HIS A 1 121 ? 1.933 -7.861 -8.352 1.00 96.69 121 HIS A CA 1
ATOM 895 C C . HIS A 1 121 ? 2.809 -8.855 -9.124 1.00 96.69 121 HIS A C 1
ATOM 897 O O . HIS A 1 121 ? 3.581 -8.467 -10.004 1.00 96.69 121 HIS A O 1
ATOM 903 N N . LEU A 1 122 ? 2.659 -10.154 -8.862 1.00 96.56 122 LEU A N 1
ATOM 904 C CA . LEU A 1 122 ? 3.425 -11.196 -9.549 1.00 96.56 122 LEU A CA 1
ATOM 905 C C . LEU A 1 122 ? 3.007 -11.404 -11.012 1.00 96.56 122 LEU A C 1
ATOM 907 O O . LEU A 1 122 ? 3.819 -11.886 -11.809 1.00 96.56 122 LEU A O 1
ATOM 911 N N . ARG A 1 123 ? 1.788 -11.027 -11.407 1.00 95.44 123 ARG A N 1
ATOM 912 C CA . ARG A 1 123 ? 1.262 -11.206 -12.772 1.00 95.44 123 ARG A CA 1
ATOM 913 C C . ARG A 1 123 ? 1.347 -9.972 -13.659 1.00 95.44 123 ARG A C 1
ATOM 915 O O . ARG A 1 123 ? 1.240 -10.134 -14.871 1.00 95.44 123 ARG A O 1
ATOM 922 N N . ILE A 1 124 ? 1.600 -8.786 -13.105 1.00 94.31 124 ILE A N 1
ATOM 923 C CA . ILE A 1 124 ? 1.794 -7.565 -13.899 1.00 94.31 124 ILE A CA 1
ATOM 924 C C . ILE A 1 124 ? 2.849 -7.789 -14.983 1.00 94.31 124 ILE A C 1
ATOM 926 O O . ILE A 1 124 ? 3.948 -8.270 -14.696 1.00 94.31 124 ILE A O 1
ATOM 930 N N . ASN A 1 125 ? 2.524 -7.436 -16.225 1.00 94.31 125 ASN A N 1
ATOM 931 C CA . ASN A 1 125 ? 3.512 -7.280 -17.277 1.00 94.31 125 ASN A CA 1
ATOM 932 C C . ASN A 1 125 ? 4.004 -5.818 -17.297 1.00 94.31 125 ASN A C 1
ATOM 934 O O . ASN A 1 125 ? 3.275 -4.962 -17.791 1.00 94.31 125 ASN A O 1
ATOM 938 N N . PRO A 1 126 ? 5.210 -5.522 -16.780 1.00 91.62 126 PRO A N 1
ATOM 939 C CA . PRO A 1 126 ? 5.677 -4.150 -16.589 1.00 91.62 126 PRO A CA 1
ATOM 940 C C . PRO A 1 126 ? 6.031 -3.435 -17.897 1.00 91.62 126 PRO A C 1
ATOM 942 O O . PRO A 1 126 ? 6.137 -2.216 -17.905 1.00 91.62 126 PRO A O 1
ATOM 945 N N . THR A 1 127 ? 6.183 -4.165 -19.007 1.00 90.50 127 THR A N 1
ATOM 946 C CA . THR A 1 127 ? 6.425 -3.577 -20.334 1.00 90.50 127 THR A CA 1
ATOM 947 C C . THR A 1 127 ? 5.135 -3.261 -21.093 1.00 90.50 127 THR A C 1
ATOM 949 O O . THR A 1 127 ? 5.186 -2.710 -22.188 1.00 90.50 127 THR A O 1
ATOM 952 N N . ASN A 1 128 ? 3.971 -3.602 -20.531 1.00 89.62 128 ASN A N 1
ATOM 953 C CA . ASN A 1 128 ? 2.666 -3.330 -21.119 1.00 89.62 128 ASN A CA 1
ATOM 954 C C . ASN A 1 128 ? 1.876 -2.390 -20.198 1.00 89.62 128 ASN A C 1
ATOM 956 O O . ASN A 1 128 ? 1.410 -2.800 -19.134 1.00 89.62 128 ASN A O 1
ATOM 960 N N . LEU A 1 129 ? 1.686 -1.144 -20.643 1.00 87.69 129 LEU A N 1
ATOM 961 C CA . LEU A 1 129 ? 0.976 -0.106 -19.889 1.00 87.69 129 LEU A CA 1
ATOM 962 C C . LEU A 1 129 ? -0.439 -0.528 -19.482 1.00 87.69 129 LEU A C 1
ATOM 964 O O . LEU A 1 129 ? -0.814 -0.349 -18.329 1.00 87.69 129 LEU A O 1
ATOM 968 N N . GLU A 1 130 ? -1.203 -1.159 -20.377 1.00 87.94 130 GLU A N 1
ATOM 969 C CA . GLU A 1 130 ? -2.561 -1.623 -20.070 1.00 87.94 130 GLU A CA 1
ATOM 970 C C . GLU A 1 130 ? -2.553 -2.652 -18.930 1.00 87.94 130 GLU A C 1
ATOM 972 O O . GLU A 1 130 ? -3.384 -2.606 -18.021 1.00 87.94 130 GLU A O 1
ATOM 977 N N . SER A 1 131 ? -1.583 -3.573 -18.944 1.00 90.62 131 SER A N 1
ATOM 978 C CA . SER A 1 131 ? -1.410 -4.536 -17.858 1.00 90.62 131 SER A CA 1
ATOM 979 C C . SER A 1 131 ? -1.026 -3.853 -16.548 1.00 90.62 131 SER A C 1
ATOM 981 O O . SER A 1 131 ? -1.529 -4.269 -15.504 1.00 90.62 131 SER A O 1
ATOM 983 N N . THR A 1 132 ? -0.116 -2.881 -16.573 1.00 91.19 132 THR A N 1
ATOM 984 C CA . THR A 1 132 ? 0.312 -2.150 -15.373 1.00 91.19 132 THR A CA 1
ATOM 985 C C . THR A 1 132 ? -0.872 -1.395 -14.780 1.00 91.19 132 THR A C 1
ATOM 987 O O . THR A 1 132 ? -1.299 -1.738 -13.680 1.00 91.19 132 THR A O 1
ATOM 990 N N . THR A 1 133 ? -1.508 -0.509 -15.551 1.00 89.69 133 THR A N 1
ATOM 991 C CA . THR A 1 133 ? -2.641 0.312 -15.099 1.00 89.69 133 THR A CA 1
ATOM 992 C C . THR A 1 133 ? -3.814 -0.531 -14.602 1.00 89.69 133 THR A C 1
ATOM 994 O O . THR A 1 133 ? -4.379 -0.254 -13.547 1.00 89.69 133 THR A O 1
ATOM 997 N N . ARG A 1 134 ? -4.187 -1.609 -15.310 1.00 90.81 134 ARG A N 1
ATOM 998 C CA . ARG A 1 134 ? -5.313 -2.461 -14.889 1.00 90.81 134 ARG A CA 1
ATOM 999 C C . ARG A 1 134 ? -5.066 -3.126 -13.537 1.00 90.81 134 ARG A C 1
ATOM 1001 O O . ARG A 1 134 ? -5.980 -3.216 -12.722 1.00 90.81 134 ARG A O 1
ATOM 1008 N N . ASN A 1 135 ? -3.873 -3.674 -13.325 1.00 93.00 135 ASN A N 1
ATOM 1009 C CA . ASN A 1 135 ? -3.571 -4.366 -12.073 1.00 93.00 135 ASN A CA 1
ATOM 1010 C C . ASN A 1 135 ? -3.303 -3.379 -10.938 1.00 93.00 135 ASN A C 1
ATOM 1012 O O . ASN A 1 135 ? -3.691 -3.657 -9.813 1.00 93.00 135 ASN A O 1
ATOM 1016 N N . GLU A 1 136 ? -2.706 -2.231 -11.235 1.00 91.31 136 GLU A N 1
ATOM 1017 C CA . GLU A 1 136 ? -2.537 -1.134 -10.287 1.00 91.31 136 GLU A CA 1
ATOM 1018 C C . GLU A 1 136 ? -3.890 -0.653 -9.749 1.00 91.31 136 GLU A C 1
ATOM 1020 O O . GLU A 1 136 ? -4.099 -0.664 -8.538 1.00 91.31 136 GLU A O 1
ATOM 1025 N N . LEU A 1 137 ? -4.860 -0.375 -10.631 1.00 91.31 137 LEU A N 1
ATOM 1026 C CA . LEU A 1 137 ? -6.223 -0.017 -10.228 1.00 91.31 137 LEU A CA 1
ATOM 1027 C C . LEU A 1 137 ? -6.868 -1.093 -9.351 1.00 91.31 137 LEU A C 1
ATOM 1029 O O . LEU A 1 137 ? -7.501 -0.765 -8.352 1.00 91.31 137 LEU A O 1
ATOM 1033 N N . ARG A 1 138 ? -6.685 -2.376 -9.685 1.00 94.50 138 ARG A N 1
ATOM 1034 C CA . ARG A 1 138 ? -7.197 -3.484 -8.863 1.00 94.50 138 ARG A CA 1
ATOM 1035 C C . ARG A 1 138 ? -6.549 -3.519 -7.480 1.00 94.50 138 ARG A C 1
ATOM 1037 O O . ARG A 1 138 ? -7.256 -3.734 -6.505 1.00 94.50 138 ARG A O 1
ATOM 1044 N N . VAL A 1 139 ? -5.237 -3.300 -7.379 1.00 94.75 139 VAL A N 1
ATOM 1045 C CA . VAL A 1 139 ? -4.532 -3.238 -6.087 1.00 94.75 139 VAL A CA 1
ATOM 1046 C C . VAL A 1 139 ? -5.038 -2.060 -5.254 1.00 94.75 139 VAL A C 1
ATOM 1048 O O . VAL A 1 139 ? -5.334 -2.244 -4.077 1.00 94.75 139 VAL A O 1
ATOM 1051 N N . ILE A 1 140 ? -5.219 -0.883 -5.863 1.00 92.06 140 ILE A N 1
ATOM 1052 C CA . ILE A 1 140 ? -5.780 0.300 -5.192 1.00 92.06 140 ILE A CA 1
ATOM 1053 C C . ILE A 1 140 ? -7.201 0.014 -4.690 1.00 92.06 140 ILE A C 1
ATOM 1055 O O . ILE A 1 140 ? -7.497 0.241 -3.520 1.00 92.06 140 ILE A O 1
ATOM 1059 N N . GLN A 1 141 ? -8.072 -0.524 -5.547 1.00 93.75 141 GLN A N 1
ATOM 1060 C CA . GLN A 1 141 ? -9.454 -0.862 -5.191 1.00 93.75 141 GLN A CA 1
ATOM 1061 C C . GLN A 1 141 ? -9.517 -1.876 -4.045 1.00 93.75 141 GLN A C 1
ATOM 1063 O O . GLN A 1 141 ? -10.299 -1.693 -3.115 1.00 93.75 141 GLN A O 1
ATOM 1068 N N . LEU A 1 142 ? -8.679 -2.916 -4.083 1.00 95.88 142 LEU A N 1
ATOM 1069 C CA . LEU A 1 142 ? -8.592 -3.910 -3.014 1.00 95.88 142 LEU A CA 1
ATOM 1070 C C . LEU A 1 142 ? -8.069 -3.302 -1.711 1.00 95.88 142 LEU A C 1
ATOM 1072 O O . LEU A 1 142 ? -8.622 -3.597 -0.660 1.00 95.88 142 LEU A O 1
ATOM 1076 N N . GLY A 1 143 ? -7.067 -2.419 -1.767 1.00 94.25 143 GLY A N 1
ATOM 1077 C CA . GLY A 1 143 ? -6.550 -1.718 -0.589 1.00 94.25 143 GLY A CA 1
ATOM 1078 C C . GLY A 1 143 ? -7.585 -0.790 0.056 1.00 94.25 143 GLY A C 1
ATOM 1079 O O . GLY A 1 143 ? -7.736 -0.792 1.278 1.00 94.25 143 GLY A O 1
ATOM 1080 N N . ILE A 1 144 ? -8.343 -0.042 -0.755 1.00 92.75 144 ILE A N 1
ATOM 1081 C CA . ILE A 1 144 ? -9.463 0.794 -0.289 1.00 92.75 144 ILE A CA 1
ATOM 1082 C C . ILE A 1 144 ? -10.547 -0.083 0.344 1.00 92.75 144 ILE A C 1
ATOM 1084 O O . ILE A 1 144 ? -11.005 0.207 1.449 1.00 92.75 144 ILE A O 1
ATOM 1088 N N . ALA A 1 145 ? -10.940 -1.163 -0.338 1.00 94.12 145 ALA A N 1
ATOM 1089 C CA . ALA A 1 145 ? -11.956 -2.084 0.153 1.00 94.12 145 ALA A CA 1
ATOM 1090 C C . ALA A 1 145 ? -11.532 -2.724 1.481 1.00 94.12 145 ALA A C 1
ATOM 1092 O O . ALA A 1 145 ? -12.312 -2.686 2.424 1.00 94.12 145 ALA A O 1
ATOM 1093 N N . ALA A 1 146 ? -10.295 -3.226 1.576 1.00 95.19 146 ALA A N 1
ATOM 1094 C CA . ALA A 1 146 ? -9.734 -3.841 2.778 1.00 95.19 146 ALA A CA 1
ATOM 1095 C C . ALA A 1 146 ? -9.783 -2.900 3.987 1.00 95.19 146 ALA A C 1
ATOM 1097 O O . ALA A 1 146 ? -10.226 -3.304 5.064 1.00 95.19 146 ALA A O 1
ATOM 1098 N N . GLY A 1 147 ? -9.375 -1.639 3.804 1.00 92.56 147 GLY A N 1
ATOM 1099 C CA . GLY A 1 147 ? -9.430 -0.627 4.857 1.00 92.56 147 GLY A CA 1
ATOM 1100 C C . GLY A 1 147 ? -10.867 -0.313 5.273 1.00 92.56 147 GLY A C 1
ATOM 1101 O O . GLY A 1 147 ? -11.232 -0.497 6.433 1.00 92.56 147 GLY A O 1
ATOM 1102 N N . LEU A 1 148 ? -11.706 0.105 4.320 1.00 92.25 148 LEU A N 1
ATOM 1103 C CA . LEU A 1 148 ? -13.066 0.564 4.610 1.00 92.25 148 LEU A CA 1
ATOM 1104 C C . LEU A 1 148 ? -13.966 -0.542 5.167 1.00 92.25 148 LEU A C 1
ATOM 1106 O O . LEU A 1 148 ? -14.690 -0.301 6.132 1.00 92.25 148 LEU A O 1
ATOM 1110 N N . SER A 1 149 ? -13.927 -1.751 4.598 1.00 92.62 149 SER A N 1
ATOM 1111 C CA . SER A 1 149 ? -14.755 -2.856 5.090 1.00 92.62 149 SER A CA 1
ATOM 1112 C C . SER A 1 149 ? -14.382 -3.216 6.523 1.00 92.62 149 SER A C 1
ATOM 1114 O O . SER A 1 149 ? -15.260 -3.403 7.360 1.00 92.62 149 SER A O 1
ATOM 1116 N N . THR A 1 150 ? -13.085 -3.258 6.828 1.00 93.75 150 THR A N 1
ATOM 1117 C CA . THR A 1 150 ? -12.596 -3.579 8.173 1.00 93.75 150 THR A CA 1
ATOM 1118 C C . THR A 1 150 ? -12.968 -2.484 9.167 1.00 93.75 150 THR A C 1
ATOM 1120 O O . THR A 1 150 ? -13.418 -2.797 10.266 1.00 93.75 150 THR A O 1
ATOM 1123 N N . SER A 1 151 ? -12.881 -1.206 8.777 1.00 91.94 151 SER A N 1
ATOM 1124 C CA . SER A 1 151 ? -13.354 -0.089 9.603 1.00 91.94 151 SER A CA 1
ATOM 1125 C C . SER A 1 151 ? -14.847 -0.188 9.922 1.00 91.94 151 SER A C 1
ATOM 1127 O O . SER A 1 151 ? -15.223 -0.004 11.075 1.00 91.94 151 SER A O 1
ATOM 1129 N N . VAL A 1 152 ? -15.697 -0.524 8.945 1.00 94.19 152 VAL A N 1
ATOM 1130 C CA . VAL A 1 152 ? -17.146 -0.700 9.170 1.00 94.19 152 VAL A CA 1
ATOM 1131 C C . VAL A 1 152 ? -17.438 -1.908 10.056 1.00 94.19 152 VAL A C 1
ATOM 1133 O O . VAL A 1 152 ? -18.316 -1.839 10.909 1.00 94.19 152 VAL A O 1
ATOM 1136 N N . LEU A 1 153 ? -16.694 -3.003 9.905 1.00 94.25 153 LEU A N 1
ATOM 1137 C CA . LEU A 1 153 ? -16.851 -4.177 10.765 1.00 94.25 153 LEU A CA 1
ATOM 1138 C C . LEU A 1 153 ? -16.424 -3.910 12.215 1.00 94.25 153 LEU A C 1
ATOM 1140 O O . LEU A 1 153 ? -17.029 -4.456 13.132 1.00 94.25 153 LEU A O 1
ATOM 1144 N N . LE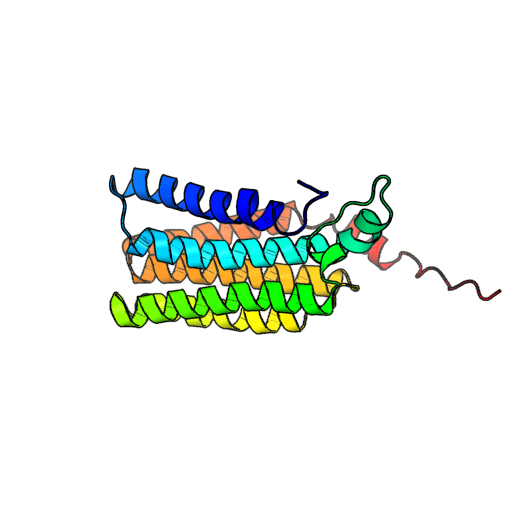U A 1 154 ? -15.402 -3.077 12.430 1.00 92.94 154 LEU A N 1
ATOM 1145 C CA . LEU A 1 154 ? -14.976 -2.650 13.767 1.00 92.94 154 LEU A CA 1
ATOM 1146 C C . LEU A 1 154 ? -15.918 -1.599 14.370 1.00 92.94 154 LEU A C 1
ATOM 1148 O O . LEU A 1 154 ? -16.135 -1.585 15.579 1.00 92.94 154 LEU A O 1
ATOM 1152 N N . ALA A 1 155 ? -16.473 -0.719 13.538 1.00 92.19 155 ALA A N 1
ATOM 1153 C CA . ALA A 1 155 ? -17.360 0.358 13.949 1.00 92.19 155 ALA A CA 1
ATOM 1154 C C . ALA A 1 155 ? -18.525 0.498 12.950 1.00 92.19 155 ALA A C 1
ATOM 1156 O O . ALA A 1 155 ? -18.443 1.300 12.014 1.00 92.19 155 ALA A O 1
ATOM 1157 N N . PRO A 1 156 ? -19.645 -0.223 13.161 1.00 93.25 156 PRO A N 1
ATOM 1158 C CA . PRO A 1 156 ? -20.772 -0.247 12.222 1.00 93.25 156 PRO A CA 1
ATOM 1159 C C . PRO A 1 156 ? -21.370 1.125 11.902 1.00 93.25 156 PRO A C 1
ATOM 1161 O O . PRO A 1 156 ? -21.898 1.321 10.812 1.00 93.25 156 PRO A O 1
ATOM 1164 N N . ILE A 1 157 ? -21.235 2.103 12.805 1.00 94.50 157 ILE A N 1
ATOM 1165 C CA . ILE A 1 157 ? -21.631 3.507 12.592 1.00 94.50 157 ILE A CA 1
ATOM 1166 C C . ILE A 1 157 ? -20.985 4.126 11.334 1.00 94.50 157 ILE A C 1
ATOM 1168 O O . ILE A 1 157 ? -21.540 5.047 10.745 1.00 94.50 157 ILE A O 1
ATOM 1172 N N . LEU A 1 158 ? -19.837 3.601 10.889 1.00 92.12 158 LEU A N 1
ATOM 1173 C CA . LEU A 1 158 ? -19.095 4.081 9.724 1.00 92.12 158 LEU A CA 1
ATOM 1174 C C . LEU A 1 158 ? -19.652 3.580 8.384 1.00 92.12 158 LEU A C 1
ATOM 1176 O O . LEU A 1 158 ? -19.123 3.954 7.338 1.00 92.12 158 LEU A O 1
ATOM 1180 N N . TRP A 1 159 ? -20.714 2.766 8.373 1.00 92.44 159 TRP A N 1
ATOM 1181 C CA . TRP A 1 159 ? -21.302 2.241 7.136 1.00 92.44 159 TRP A CA 1
ATOM 1182 C C . TRP A 1 159 ? -21.615 3.305 6.059 1.00 92.44 159 TRP A C 1
ATOM 1184 O O . TRP A 1 159 ? -21.419 2.981 4.884 1.00 92.44 159 TRP A O 1
ATOM 1194 N N . PRO A 1 160 ? -22.011 4.567 6.372 1.00 94.06 160 PRO A N 1
ATOM 1195 C CA . PRO A 1 160 ? -22.267 5.577 5.342 1.00 94.06 160 PRO A CA 1
ATOM 1196 C C . PRO A 1 160 ? -21.012 5.975 4.553 1.00 94.06 160 PRO A C 1
ATOM 1198 O O . PRO A 1 160 ? -21.124 6.511 3.452 1.00 94.06 160 PRO A O 1
ATOM 1201 N N . LEU A 1 161 ? -19.809 5.691 5.070 1.00 90.25 161 LEU A N 1
ATOM 1202 C CA . LEU A 1 161 ? -18.558 5.958 4.359 1.00 90.25 161 LEU A CA 1
ATOM 1203 C C . LEU A 1 161 ? -18.389 5.072 3.120 1.00 90.25 161 LEU A C 1
ATOM 1205 O O . LEU A 1 161 ? -17.726 5.493 2.178 1.00 90.25 161 LEU A O 1
ATOM 1209 N N . LEU A 1 162 ? -19.005 3.885 3.076 1.00 88.88 162 LEU A N 1
ATOM 1210 C CA . LEU A 1 162 ? -18.932 2.993 1.913 1.00 88.88 162 LEU A CA 1
ATOM 1211 C C . LEU A 1 162 ? -19.584 3.603 0.659 1.00 88.88 162 LEU A C 1
ATOM 1213 O O . LEU A 1 162 ? -18.885 3.742 -0.349 1.00 88.88 162 LEU A O 1
ATOM 1217 N N . PRO A 1 163 ? -20.873 4.009 0.671 1.00 91.25 163 PRO A N 1
ATOM 1218 C CA . PRO A 1 163 ? -21.477 4.651 -0.492 1.00 91.25 163 PRO A CA 1
ATOM 1219 C C . PRO A 1 163 ? -20.830 6.004 -0.812 1.00 91.25 163 PRO A C 1
ATOM 1221 O O . PRO A 1 163 ? -20.679 6.324 -1.987 1.00 91.25 163 PRO A O 1
ATOM 1224 N N . LEU A 1 164 ? -20.382 6.774 0.188 1.00 90.44 164 LEU A N 1
ATOM 1225 C CA . LEU A 1 164 ? -19.657 8.030 -0.050 1.00 90.44 164 LEU A CA 1
ATOM 1226 C C . LEU A 1 164 ? -18.319 7.800 -0.765 1.00 90.44 164 LEU A C 1
ATOM 1228 O O . LEU A 1 164 ? -18.016 8.494 -1.736 1.00 90.44 164 LEU A O 1
ATOM 1232 N N . ALA A 1 165 ? -17.541 6.805 -0.333 1.00 89.31 165 ALA A N 1
ATOM 1233 C CA . ALA A 1 165 ? -16.289 6.434 -0.983 1.00 89.31 165 ALA A CA 1
ATOM 1234 C C . ALA A 1 165 ? -16.528 5.940 -2.415 1.00 89.31 165 ALA A C 1
ATOM 1236 O O . ALA A 1 165 ? -15.805 6.337 -3.328 1.00 89.31 165 ALA A O 1
ATOM 1237 N N . ALA A 1 166 ? -17.571 5.134 -2.635 1.00 89.00 166 ALA A N 1
ATOM 1238 C CA . ALA A 1 166 ? -17.957 4.693 -3.970 1.00 89.00 166 ALA A CA 1
ATOM 1239 C C . ALA A 1 166 ? -18.326 5.879 -4.876 1.00 89.00 166 ALA A C 1
ATOM 1241 O O . ALA A 1 166 ? -17.806 5.981 -5.986 1.00 89.00 166 ALA A O 1
ATOM 1242 N N . LEU A 1 167 ? -19.163 6.808 -4.402 1.00 91.62 167 LEU A N 1
ATOM 1243 C CA . LEU A 1 167 ? -19.543 8.012 -5.147 1.00 91.62 167 LEU A CA 1
ATOM 1244 C C . LEU A 1 167 ? -18.328 8.876 -5.497 1.00 91.62 167 LEU A C 1
ATOM 1246 O O . LEU A 1 167 ? -18.173 9.267 -6.653 1.00 91.62 167 LEU A O 1
ATOM 1250 N N . GLY A 1 168 ? -17.444 9.129 -4.528 1.00 89.56 168 GLY A N 1
ATOM 1251 C CA . GLY A 1 168 ? -16.205 9.872 -4.757 1.00 89.56 168 GLY A CA 1
ATOM 1252 C C . GLY A 1 168 ? -15.298 9.186 -5.781 1.00 89.56 168 GLY A C 1
ATOM 1253 O O . GLY A 1 168 ? -14.765 9.842 -6.675 1.00 89.56 168 GLY A O 1
ATOM 1254 N N . TYR A 1 169 ? -15.182 7.858 -5.711 1.00 87.19 169 TYR A N 1
ATOM 1255 C CA . TYR A 1 169 ? -14.409 7.071 -6.667 1.00 87.19 169 TYR A CA 1
ATOM 1256 C C . TYR A 1 169 ? -14.992 7.136 -8.086 1.00 87.19 169 TYR A C 1
ATOM 1258 O O . TYR A 1 169 ? -14.257 7.382 -9.043 1.00 87.19 169 TYR A O 1
ATOM 1266 N N . PHE A 1 170 ? -16.309 6.984 -8.246 1.00 88.31 170 PHE A N 1
ATOM 1267 C CA . PHE A 1 170 ? -16.958 7.111 -9.554 1.00 88.31 170 PHE A CA 1
ATOM 1268 C C . PHE A 1 170 ? -16.844 8.527 -10.118 1.00 88.31 170 PHE A C 1
ATOM 1270 O O . PHE A 1 170 ? -16.530 8.680 -11.297 1.00 88.31 170 PHE A O 1
ATOM 1277 N N . ALA A 1 171 ? -17.033 9.555 -9.287 1.00 89.12 171 ALA A N 1
ATOM 1278 C CA . ALA A 1 171 ? -16.834 10.941 -9.694 1.00 89.12 171 ALA A CA 1
ATOM 1279 C C . ALA A 1 171 ? -15.398 11.170 -10.190 1.00 89.12 171 ALA A C 1
ATOM 1281 O O . ALA A 1 171 ? -15.198 11.749 -11.256 1.00 89.12 171 ALA A O 1
ATOM 1282 N N . HIS A 1 172 ? -14.403 10.642 -9.474 1.00 86.25 172 HIS A N 1
ATOM 1283 C CA . HIS A 1 172 ? -13.007 10.699 -9.895 1.00 86.25 172 HIS A CA 1
ATOM 1284 C C . HIS A 1 172 ? -12.777 10.009 -11.248 1.00 86.25 172 HIS A C 1
ATOM 1286 O O . HIS A 1 172 ? -12.168 10.599 -12.138 1.00 86.25 172 HIS A O 1
ATOM 1292 N N . LEU A 1 173 ? -13.307 8.797 -11.447 1.00 83.44 173 LEU A N 1
ATOM 1293 C CA . LEU A 1 173 ? -13.180 8.085 -12.722 1.00 83.44 173 LEU A CA 1
ATOM 1294 C C . LEU A 1 173 ? -13.823 8.841 -13.889 1.00 83.44 173 LEU A C 1
ATOM 1296 O O . LEU A 1 173 ? -13.263 8.848 -14.981 1.00 83.44 173 LEU A O 1
ATOM 1300 N N . VAL A 1 174 ? -14.968 9.491 -13.672 1.00 84.31 174 VAL A N 1
ATOM 1301 C CA . VAL A 1 174 ? -15.629 10.311 -14.700 1.00 84.31 174 VAL A CA 1
ATOM 1302 C C . VAL A 1 174 ? -14.771 11.517 -15.084 1.00 84.31 174 VAL A C 1
ATOM 1304 O O . VAL A 1 174 ? -14.670 11.834 -16.266 1.00 84.31 174 VAL A O 1
ATOM 1307 N N . VAL A 1 175 ? -14.131 12.166 -14.108 1.00 84.62 175 VAL A N 1
ATOM 1308 C CA . VAL A 1 175 ? -13.275 13.341 -14.342 1.00 84.62 175 VAL A CA 1
ATOM 1309 C C . VAL A 1 175 ? -11.960 12.967 -15.032 1.00 84.62 175 VAL A C 1
ATOM 1311 O O . VAL A 1 175 ? -11.489 13.706 -15.893 1.00 84.62 175 VAL A O 1
ATOM 1314 N N . VAL A 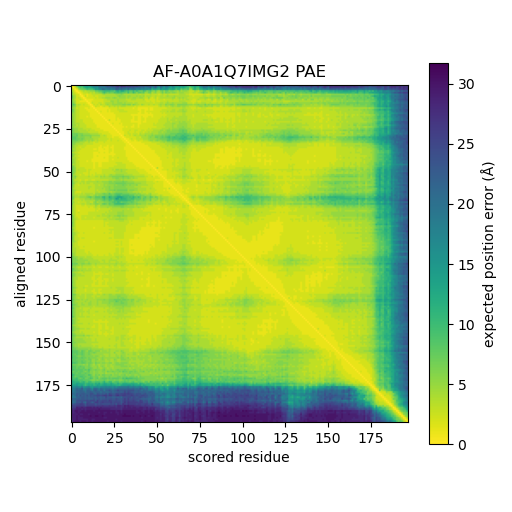1 176 ? -11.359 11.834 -14.663 1.00 78.44 176 VAL A N 1
ATOM 1315 C CA . VAL A 1 176 ? -10.036 11.418 -15.163 1.00 78.44 176 VAL A CA 1
ATOM 1316 C C . VAL A 1 176 ? -10.125 10.602 -16.458 1.00 78.44 176 VAL A C 1
ATOM 1318 O O . VAL A 1 176 ? -9.135 10.485 -17.184 1.00 78.44 176 VAL A O 1
ATOM 1321 N N . ALA A 1 177 ? -11.296 10.059 -16.802 1.00 70.31 177 ALA A N 1
ATOM 1322 C CA . ALA A 1 177 ? -11.485 9.374 -18.074 1.00 70.31 177 ALA A CA 1
ATOM 1323 C C . ALA A 1 177 ? -11.191 10.327 -19.252 1.00 70.31 177 ALA A C 1
ATOM 1325 O O . ALA A 1 177 ? -11.776 11.411 -19.332 1.00 70.31 177 ALA A O 1
ATOM 1326 N N . PRO A 1 178 ? -10.317 9.944 -20.207 1.00 62.12 178 PRO A N 1
ATOM 1327 C CA . PRO A 1 178 ? -10.046 10.783 -21.363 1.00 62.12 178 PRO A CA 1
ATOM 1328 C C . PRO A 1 178 ? -11.349 11.021 -22.141 1.00 62.12 178 PRO A C 1
ATOM 1330 O O . PRO A 1 178 ? -12.120 10.070 -22.332 1.00 62.12 178 PRO A O 1
ATOM 1333 N N . PRO A 1 179 ? -11.599 12.249 -22.641 1.00 70.12 179 PRO A N 1
ATOM 1334 C CA . PRO A 1 179 ? -12.787 12.554 -23.427 1.00 70.12 179 PRO A CA 1
ATOM 1335 C C . PRO A 1 179 ? -12.994 11.506 -24.522 1.00 70.12 179 PRO A C 1
ATOM 1337 O O . PRO A 1 179 ? -12.034 11.093 -25.179 1.00 70.12 179 PRO A O 1
ATOM 1340 N N . ALA A 1 180 ? -14.237 11.088 -24.772 1.00 65.81 180 ALA A N 1
ATOM 1341 C CA . ALA A 1 180 ? -14.532 9.999 -25.712 1.00 65.81 180 ALA A CA 1
ATOM 1342 C C . ALA A 1 180 ? -13.918 10.216 -27.115 1.00 65.81 180 ALA A C 1
ATOM 1344 O O . ALA A 1 180 ? -13.606 9.259 -27.826 1.00 65.81 180 ALA A O 1
ATOM 1345 N N . ALA A 1 181 ? -13.708 11.471 -27.524 1.00 60.03 181 ALA A N 1
ATOM 1346 C CA . ALA A 1 181 ? -12.979 11.831 -28.739 1.00 60.03 181 ALA A CA 1
ATOM 1347 C C . ALA A 1 181 ? -11.481 11.456 -28.688 1.00 60.03 181 ALA A C 1
ATOM 1349 O O . ALA A 1 181 ? -10.993 10.806 -29.612 1.00 60.03 181 ALA A O 1
ATOM 1350 N N . LEU A 1 182 ? -10.781 11.772 -27.594 1.00 58.19 182 LEU A N 1
ATOM 1351 C CA . LEU A 1 182 ? -9.373 11.419 -27.355 1.00 58.19 182 LEU A CA 1
ATOM 1352 C C . LEU A 1 182 ? -9.177 9.901 -27.235 1.00 58.19 182 LEU A C 1
ATOM 1354 O O . LEU A 1 182 ? -8.295 9.337 -27.878 1.00 58.19 182 LEU A O 1
ATOM 1358 N N . ALA A 1 183 ? -10.071 9.213 -26.519 1.00 61.06 183 ALA A N 1
ATOM 1359 C CA . ALA A 1 183 ? -10.044 7.752 -26.398 1.00 61.06 183 ALA A CA 1
ATOM 1360 C C . ALA A 1 183 ? -10.274 7.022 -27.741 1.00 61.06 183 ALA A C 1
ATOM 1362 O O . ALA A 1 183 ? -9.855 5.875 -27.921 1.00 61.06 183 ALA A O 1
ATOM 1363 N N . ARG A 1 184 ? -10.977 7.652 -28.694 1.00 60.22 184 ARG A N 1
ATOM 1364 C CA . ARG A 1 184 ? -11.144 7.139 -30.067 1.00 60.22 184 ARG A CA 1
ATOM 1365 C C . ARG A 1 184 ? -9.928 7.443 -30.940 1.00 60.22 184 ARG A C 1
ATOM 1367 O O . ARG A 1 184 ? -9.531 6.578 -31.713 1.00 60.22 184 ARG A O 1
ATOM 1374 N N . ALA A 1 185 ? -9.331 8.626 -30.797 1.00 59.44 185 ALA A N 1
ATOM 1375 C CA . ALA A 1 185 ? -8.120 9.012 -31.518 1.00 59.44 185 ALA A CA 1
ATOM 1376 C C . ALA A 1 185 ? -6.923 8.113 -31.158 1.00 59.44 185 ALA A C 1
ATOM 1378 O O . ALA A 1 185 ? -6.253 7.612 -32.055 1.00 59.44 185 ALA A O 1
ATOM 1379 N N . TRP A 1 186 ? -6.713 7.810 -29.871 1.00 55.38 186 TRP A N 1
ATOM 1380 C CA . TRP A 1 186 ? -5.655 6.889 -29.428 1.00 55.38 186 TRP A CA 1
ATOM 1381 C C . TRP A 1 186 ? -5.847 5.448 -29.909 1.00 55.38 186 TRP A C 1
ATOM 1383 O O . TRP A 1 186 ? -4.873 4.789 -30.249 1.00 55.38 186 TRP A O 1
ATOM 1393 N N . ARG A 1 187 ? -7.092 4.968 -30.027 1.00 60.41 187 ARG A N 1
ATOM 1394 C CA . ARG A 1 187 ? -7.386 3.643 -30.606 1.00 60.41 187 ARG A CA 1
ATOM 1395 C C . ARG A 1 187 ? -7.112 3.544 -32.108 1.00 60.41 187 ARG A C 1
ATOM 1397 O O . ARG A 1 187 ? -6.998 2.438 -32.621 1.00 60.41 187 ARG A O 1
ATOM 1404 N N . ARG A 1 188 ? -7.043 4.678 -32.811 1.00 50.75 188 ARG A N 1
ATOM 1405 C CA . ARG A 1 188 ? -6.775 4.751 -34.257 1.00 50.75 188 ARG A CA 1
ATOM 1406 C C . ARG A 1 188 ? -5.328 5.109 -34.591 1.00 50.75 188 ARG A C 1
ATOM 1408 O O . ARG A 1 188 ? -4.996 5.149 -35.772 1.00 50.75 188 ARG A O 1
ATOM 1415 N N . ALA A 1 189 ? -4.481 5.392 -33.598 1.00 43.88 189 ALA A N 1
ATOM 1416 C CA . ALA A 1 189 ? -3.072 5.660 -33.851 1.00 43.88 189 ALA A CA 1
ATOM 1417 C C . ALA A 1 189 ? -2.438 4.417 -34.511 1.00 43.88 189 ALA A C 1
ATOM 1419 O O . ALA A 1 189 ? -2.572 3.318 -33.963 1.00 43.88 189 ALA A O 1
ATOM 1420 N N . PRO A 1 190 ? -1.788 4.542 -35.683 1.00 47.44 190 PRO A N 1
ATOM 1421 C CA . PRO A 1 190 ? -1.166 3.402 -36.335 1.00 47.44 190 PRO A CA 1
ATOM 1422 C C . PRO A 1 190 ? -0.068 2.853 -35.426 1.00 47.44 190 PRO A C 1
ATOM 1424 O O . PRO A 1 190 ? 0.797 3.605 -34.973 1.00 47.44 190 PRO 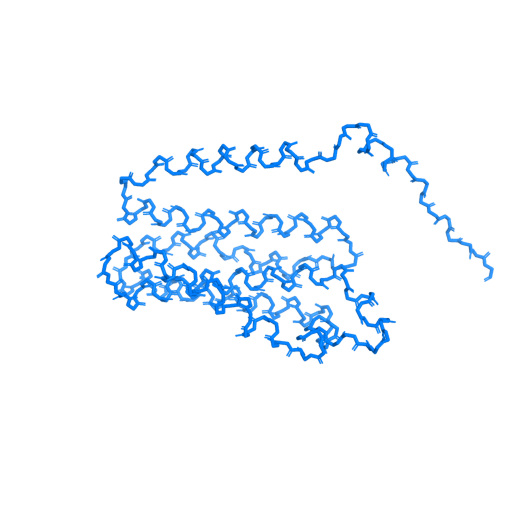A O 1
ATOM 1427 N N . VAL A 1 191 ? -0.087 1.543 -35.177 1.00 54.38 191 VAL A N 1
ATOM 1428 C CA . VAL A 1 191 ? 1.071 0.833 -34.626 1.00 54.38 191 VAL A CA 1
ATOM 1429 C C . VAL A 1 191 ? 2.243 1.149 -35.549 1.00 54.38 191 VAL A C 1
ATOM 1431 O O . VAL A 1 191 ? 2.187 0.832 -36.738 1.00 54.38 191 VAL A O 1
ATOM 1434 N N . ALA A 1 192 ? 3.263 1.835 -35.031 1.00 51.47 192 ALA A N 1
ATOM 1435 C CA . ALA A 1 192 ? 4.462 2.144 -35.792 1.00 51.47 192 ALA A CA 1
ATOM 1436 C C . ALA A 1 192 ? 5.022 0.832 -36.358 1.00 51.47 192 ALA A C 1
ATOM 1438 O O . ALA A 1 192 ? 5.458 -0.040 -35.606 1.00 51.47 192 ALA A O 1
ATOM 1439 N N . GLN A 1 193 ? 4.950 0.675 -37.682 1.00 46.38 193 GLN A N 1
ATOM 1440 C CA . GLN A 1 193 ? 5.574 -0.436 -38.387 1.00 46.38 193 GLN A CA 1
ATOM 1441 C C . GLN A 1 193 ? 7.051 -0.473 -37.998 1.00 46.38 193 GLN A C 1
ATOM 1443 O O . GLN A 1 193 ? 7.769 0.517 -38.167 1.00 46.38 193 GLN A O 1
ATOM 1448 N N . SER A 1 194 ? 7.506 -1.618 -37.489 1.00 44.59 194 SER A N 1
ATOM 1449 C CA . SER A 1 194 ? 8.926 -1.911 -37.357 1.00 44.59 194 SER A CA 1
ATOM 1450 C C . SER A 1 194 ? 9.567 -1.753 -38.732 1.00 44.59 194 SER A C 1
ATOM 1452 O O . SER A 1 194 ? 9.332 -2.554 -39.639 1.00 44.59 194 SER A O 1
ATOM 1454 N N . ARG A 1 195 ? 10.354 -0.689 -38.908 1.00 44.06 195 ARG A N 1
ATOM 1455 C CA . ARG A 1 195 ? 11.228 -0.538 -40.068 1.00 44.06 195 ARG A CA 1
ATOM 1456 C C . ARG A 1 195 ? 12.279 -1.643 -39.996 1.00 44.06 195 ARG A C 1
ATOM 1458 O O . ARG A 1 195 ? 13.279 -1.494 -39.307 1.00 44.06 195 ARG A O 1
ATOM 1465 N N . ASN A 1 196 ? 12.032 -2.735 -40.716 1.00 44.69 196 ASN A N 1
ATOM 1466 C CA . ASN A 1 196 ? 13.086 -3.619 -41.193 1.00 44.69 196 ASN A CA 1
ATOM 1467 C C . ASN A 1 196 ? 14.022 -2.793 -42.079 1.00 44.69 196 ASN A C 1
ATOM 1469 O O . ASN A 1 196 ? 13.606 -2.340 -43.150 1.00 44.69 196 ASN A O 1
ATOM 1473 N N . ARG A 1 197 ? 15.259 -2.603 -41.625 1.00 43.41 197 ARG A N 1
ATOM 1474 C CA . ARG A 1 197 ? 16.444 -2.429 -42.463 1.00 43.41 197 ARG A CA 1
ATOM 1475 C C . ARG A 1 197 ? 17.618 -3.098 -41.775 1.00 43.41 197 ARG A C 1
ATOM 1477 O O . ARG A 1 197 ? 17.753 -2.874 -40.553 1.00 43.41 197 ARG A O 1
#

Solvent-accessible surface area (backbone atoms only — not comparable to full-atom values): 10175 Å² total; per-residue (Å²): 97,57,67,42,53,55,45,47,45,64,72,41,43,27,50,47,48,28,50,52,48,50,52,55,44,28,70,74,66,74,48,87,50,74,66,57,52,50,53,33,44,23,52,16,29,42,54,32,25,49,55,56,56,64,41,39,74,44,29,68,57,33,55,68,36,90,80,53,30,32,34,45,40,53,70,53,33,68,74,48,36,24,50,49,26,18,46,34,27,48,52,18,27,52,47,26,42,48,42,18,75,77,74,40,65,43,29,42,52,24,19,62,40,38,48,59,40,26,56,41,38,65,63,48,42,58,90,36,67,68,43,36,55,57,43,49,53,50,40,52,52,28,51,52,48,19,51,53,55,27,49,23,65,74,38,62,88,48,51,68,52,56,64,52,51,51,49,53,50,52,52,47,50,64,70,68,48,66,57,72,65,55,57,50,52,64,72,64,56,75,78,78,74,80,79,86,125